Protein AF-A0A7S3AEG0-F1 (afdb_monomer)

Mean predicted aligned error: 12.27 Å

Solvent-accessible surface area (backbone atoms only — not comparable to full-atom values): 14580 Å² total; per-residue (Å²): 132,68,89,63,57,62,54,63,55,32,47,75,35,71,46,78,38,81,48,47,65,78,73,58,75,87,61,83,53,62,48,70,49,62,44,80,29,76,82,51,16,61,54,50,40,52,50,52,50,45,49,72,75,66,49,80,68,57,80,88,57,83,53,64,91,93,48,56,59,71,60,43,49,52,54,34,52,37,52,49,47,39,74,76,72,57,43,77,74,56,44,27,45,79,43,74,42,97,84,74,41,62,35,61,43,54,35,40,100,84,52,41,80,51,96,64,86,70,87,52,78,47,50,44,52,47,21,30,76,76,48,69,42,81,56,70,32,68,45,78,77,45,77,45,42,54,68,60,57,62,68,38,32,60,41,79,48,69,41,60,100,64,79,69,58,73,65,54,52,47,48,41,31,76,72,67,69,50,79,92,76,88,75,81,55,69,55,81,73,48,86,92,56,80,70,81,82,82,82,82,92,76,87,86,88,61,97,46,71,66,58,43,50,53,49,53,53,50,51,48,70,71,36,54,88,80,43,91,78,87,86,88,131

Nearest PDB structures (foldseek):
  5k9t-assembly1_A  TM=4.377E-01  e=1.965E-05  Escherichia coli 55989
  1tf2-assembly1_A  TM=4.740E-01  e=3.688E-05  Bacillus subtilis
  3jv2-assembly2_B  TM=5.240E-01  e=8.900E-05  Bacillus subtilis
  6t4h-assembly1_A  TM=4.120E-01  e=5.729E-05  Clostridioides difficile 630
  6gox-assembly1_A  TM=3.905E-01  e=5.520E-04  Escherichia coli K-12

Secondary structure (DSSP, 8-state):
--TTHHHHHHTT-EEEEESGGGGS--S--EEEEEEE-TTTHHHHHHHHHHHHTT----TTSPPPTT--HHHHHHHHHHHHHHHHH--BTTTEEEEE-TTS-EEEEE--TTSSPPSS----HHHHHHHHHHH-PPP--EEEEEEEEHHHHHTTSSEEEEE-S---SHHHHHHHHHHH------PPPHHHH-SS-PPPPPPP------SSHHHHHHHHHHHHHHHTTTS------

Structure (mmCIF, N/CA/C/O backbone):
data_AF-A0A7S3AEG0-F1
#
_entry.id   AF-A0A7S3AEG0-F1
#
loop_
_atom_site.group_PDB
_atom_site.id
_atom_site.type_symbol
_atom_site.label_atom_id
_atom_site.label_alt_id
_atom_site.label_comp_id
_atom_site.label_asym_id
_atom_site.label_entity_id
_atom_site.label_seq_id
_atom_site.pdbx_PDB_ins_code
_atom_site.Cartn_x
_atom_site.Cartn_y
_atom_site.Cartn_z
_atom_site.occupancy
_atom_site.B_iso_or_equiv
_atom_site.auth_seq_id
_atom_site.auth_comp_id
_atom_site.auth_asym_id
_atom_site.auth_atom_id
_atom_site.pdbx_PDB_model_num
ATOM 1 N N . MET A 1 1 ? -0.140 -21.889 -7.577 1.00 44.81 1 MET A N 1
ATOM 2 C CA . MET A 1 1 ? -1.327 -22.562 -7.012 1.00 44.81 1 MET A CA 1
ATOM 3 C C . MET A 1 1 ? -2.301 -22.788 -8.148 1.00 44.81 1 MET A C 1
ATOM 5 O O . MET A 1 1 ? -2.458 -21.883 -8.953 1.00 44.81 1 MET A O 1
ATOM 9 N N . VAL A 1 2 ? -2.859 -23.991 -8.270 1.00 42.09 2 VAL A N 1
ATOM 10 C CA . VAL A 1 2 ? -3.879 -24.282 -9.288 1.00 42.09 2 VAL A CA 1
ATOM 11 C C . VAL A 1 2 ? -5.185 -23.639 -8.819 1.00 42.09 2 VAL A C 1
ATOM 13 O O . VAL A 1 2 ? -5.572 -23.845 -7.668 1.00 42.09 2 VAL A O 1
ATOM 16 N N . GLU A 1 3 ? -5.807 -22.833 -9.680 1.00 45.97 3 GLU A N 1
ATOM 17 C CA . GLU A 1 3 ? -7.146 -22.261 -9.482 1.00 45.97 3 GLU A CA 1
ATOM 18 C C . GLU A 1 3 ? -8.113 -23.348 -8.970 1.00 45.97 3 GLU A C 1
ATOM 20 O O . GLU A 1 3 ? -8.147 -24.451 -9.513 1.00 45.97 3 GLU A O 1
ATOM 25 N N . GLY A 1 4 ? -8.844 -23.070 -7.885 1.00 58.72 4 GLY A N 1
ATOM 26 C CA . GLY A 1 4 ? -9.821 -23.989 -7.279 1.00 58.72 4 GLY A CA 1
ATOM 27 C C . GLY A 1 4 ? -9.378 -24.667 -5.977 1.00 58.72 4 GLY A C 1
ATOM 28 O O . GLY A 1 4 ? -10.180 -24.758 -5.055 1.00 58.72 4 GLY A O 1
ATOM 29 N N . LYS A 1 5 ? -8.100 -25.048 -5.823 1.00 68.50 5 LYS A N 1
ATOM 30 C CA . LYS A 1 5 ? -7.641 -25.708 -4.577 1.00 68.50 5 LYS A CA 1
ATOM 31 C C . LYS A 1 5 ? -7.656 -24.786 -3.360 1.00 68.50 5 LYS A C 1
ATOM 33 O O . LYS A 1 5 ? -8.011 -25.212 -2.271 1.00 68.50 5 LYS A O 1
ATOM 38 N N . LEU A 1 6 ? -7.285 -23.520 -3.556 1.00 72.19 6 LEU A N 1
ATOM 39 C CA . LEU A 1 6 ? -7.275 -22.537 -2.473 1.00 72.19 6 LEU A CA 1
ATOM 40 C C . LEU A 1 6 ? -8.697 -22.251 -1.967 1.00 72.19 6 LEU A C 1
ATOM 42 O O . LEU A 1 6 ? -8.904 -22.127 -0.768 1.00 72.19 6 LEU A O 1
ATOM 46 N N . ASP A 1 7 ? -9.675 -22.191 -2.872 1.00 76.00 7 ASP A N 1
ATOM 47 C CA . ASP A 1 7 ? -11.077 -21.970 -2.510 1.00 76.00 7 ASP A CA 1
ATOM 48 C C . ASP A 1 7 ? -11.618 -23.149 -1.682 1.00 76.00 7 ASP A C 1
ATOM 50 O O . ASP A 1 7 ? -12.237 -22.927 -0.644 1.00 76.00 7 ASP A O 1
ATOM 54 N N . GLU A 1 8 ? -11.329 -24.390 -2.090 1.00 81.88 8 GLU A N 1
ATOM 55 C CA . GLU A 1 8 ? -11.704 -25.597 -1.335 1.00 81.88 8 GLU A CA 1
ATOM 56 C C . GLU A 1 8 ? -11.040 -25.656 0.049 1.00 81.88 8 GLU A C 1
ATOM 58 O O . GLU A 1 8 ? -11.663 -26.066 1.029 1.00 81.88 8 GLU A O 1
ATOM 63 N N . GLU A 1 9 ? -9.779 -25.237 0.158 1.00 85.06 9 GLU A N 1
ATOM 64 C CA . GLU A 1 9 ? -9.058 -25.213 1.432 1.00 85.06 9 GLU A CA 1
ATOM 65 C C . GLU A 1 9 ? -9.607 -24.133 2.378 1.00 85.06 9 GLU A C 1
ATOM 67 O O . GLU A 1 9 ? -9.899 -24.425 3.539 1.00 85.06 9 GLU A O 1
ATOM 72 N N . LEU A 1 10 ? -9.809 -22.903 1.891 1.00 87.38 10 LEU A N 1
ATOM 73 C CA . LEU A 1 10 ? -10.272 -21.779 2.712 1.00 87.38 10 LEU A CA 1
ATOM 74 C C . LEU A 1 10 ? -11.717 -21.953 3.197 1.00 87.38 10 LEU A C 1
ATOM 76 O O . LEU A 1 10 ? -12.025 -21.589 4.332 1.00 87.38 10 LEU A O 1
ATOM 80 N N . GLN A 1 11 ? -12.583 -22.593 2.406 1.00 91.19 11 GLN A N 1
ATOM 81 C CA . GLN A 1 11 ? -13.963 -22.899 2.804 1.00 91.19 11 GLN A CA 1
ATOM 82 C C . GLN A 1 11 ? -14.075 -23.865 3.992 1.00 91.19 11 GLN A C 1
ATOM 84 O O . GLN A 1 11 ? -15.163 -24.034 4.539 1.00 91.19 11 GLN A O 1
ATOM 89 N N . ASN A 1 12 ? -12.967 -24.477 4.418 1.00 91.19 12 ASN A N 1
ATOM 90 C CA . ASN A 1 12 ? -12.900 -25.327 5.606 1.00 91.19 12 ASN A CA 1
ATOM 91 C C . ASN A 1 12 ? -12.217 -24.640 6.804 1.00 91.19 12 ASN A C 1
ATOM 93 O O . ASN A 1 12 ? -11.980 -25.281 7.828 1.00 91.19 12 ASN A O 1
ATOM 97 N N . ILE A 1 13 ? -11.892 -23.347 6.696 1.00 92.31 13 ILE A N 1
ATOM 98 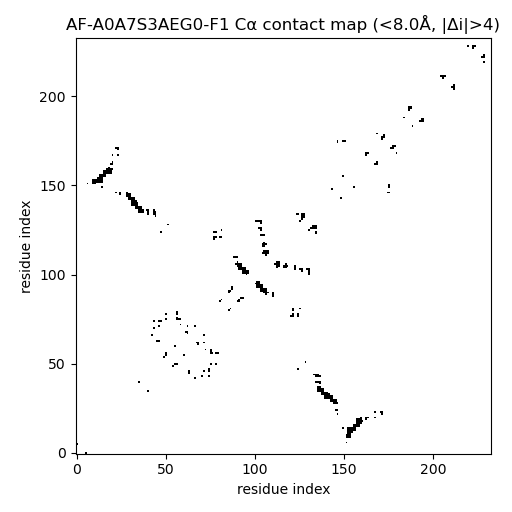C CA . ILE A 1 13 ? -11.142 -22.591 7.704 1.00 92.31 13 ILE A CA 1
ATOM 99 C C . ILE A 1 13 ? -11.986 -21.417 8.204 1.00 92.31 13 ILE A C 1
ATOM 101 O O . ILE A 1 13 ? -12.579 -20.680 7.418 1.00 92.31 13 ILE A O 1
ATOM 105 N N . VAL A 1 14 ? -12.008 -21.217 9.523 1.00 91.31 14 VAL A N 1
ATOM 106 C CA . VAL A 1 14 ? -12.577 -20.020 10.156 1.00 91.31 14 VAL A CA 1
ATOM 107 C C . VAL A 1 14 ? -11.448 -19.048 10.466 1.00 91.31 14 VAL A C 1
ATOM 109 O O . VAL A 1 14 ? -10.478 -19.412 11.131 1.00 91.31 14 VAL A O 1
ATOM 112 N N . LEU A 1 15 ? -11.588 -17.812 9.999 1.00 90.38 15 LEU A N 1
ATOM 113 C CA . LEU A 1 15 ? -10.653 -16.739 10.299 1.00 90.38 15 LEU A CA 1
ATOM 114 C C . LEU A 1 15 ? -11.039 -16.086 11.630 1.00 90.38 15 LEU A C 1
ATOM 116 O O . LEU A 1 15 ? -12.161 -15.604 11.776 1.00 90.38 15 LEU A O 1
ATOM 120 N N . ILE A 1 16 ? -10.114 -16.059 12.591 1.00 90.62 16 ILE A N 1
ATOM 121 C CA . ILE A 1 16 ? -10.273 -15.319 13.848 1.00 90.62 16 ILE A CA 1
ATOM 122 C C . ILE A 1 16 ? -9.350 -14.109 13.796 1.00 90.62 16 ILE A C 1
ATOM 124 O O . ILE A 1 16 ? -8.141 -14.275 13.648 1.00 90.62 16 ILE A O 1
ATOM 128 N N . VAL A 1 17 ? -9.924 -12.915 13.909 1.00 87.31 17 VAL A N 1
ATOM 129 C CA . VAL A 1 17 ? -9.195 -11.644 13.840 1.00 87.31 17 VAL A CA 1
ATOM 130 C C . VAL A 1 17 ? -9.258 -10.965 15.202 1.00 87.31 17 VAL A C 1
ATOM 132 O O . VAL A 1 17 ? -10.348 -10.763 15.747 1.00 87.31 17 VAL A O 1
ATOM 135 N N . ASP A 1 18 ? -8.091 -10.646 15.748 1.00 81.94 18 ASP A N 1
ATOM 136 C CA . ASP A 1 18 ? -7.951 -9.722 16.870 1.00 81.94 18 ASP A CA 1
ATOM 137 C C . ASP A 1 18 ? -7.807 -8.325 16.258 1.00 81.94 18 ASP A C 1
ATOM 139 O O . ASP A 1 18 ? -6.957 -8.150 15.396 1.00 81.94 18 ASP A O 1
ATOM 143 N N . GLU A 1 19 ? -8.680 -7.393 16.639 1.00 80.62 19 GLU A N 1
ATOM 144 C CA . GLU A 1 19 ? -8.840 -6.049 16.053 1.00 80.62 19 GLU A CA 1
ATOM 145 C C . GLU A 1 19 ? -9.559 -6.028 14.679 1.00 80.62 19 GLU A C 1
ATOM 147 O O . GLU A 1 19 ? -9.010 -6.206 13.599 1.00 80.62 19 GLU A O 1
ATOM 152 N N . VAL A 1 20 ? -10.886 -5.833 14.720 1.00 80.25 20 VAL A N 1
ATOM 153 C CA . VAL A 1 20 ? -11.789 -5.847 13.544 1.00 80.25 20 VAL A CA 1
ATOM 154 C C . VAL A 1 20 ? -11.548 -4.692 12.565 1.00 80.25 20 VAL A C 1
ATOM 156 O O . VAL A 1 20 ? -11.965 -4.767 11.410 1.00 80.25 20 VAL A O 1
ATOM 159 N N . ASP A 1 21 ? -10.903 -3.617 12.998 1.00 73.69 21 ASP A N 1
ATOM 160 C CA . ASP A 1 21 ? -10.487 -2.511 12.138 1.00 73.69 21 ASP A CA 1
ATOM 161 C C . ASP A 1 21 ? -9.519 -2.949 11.031 1.00 73.69 21 ASP A C 1
ATOM 163 O O . ASP A 1 21 ? -9.597 -2.385 9.941 1.00 73.69 21 ASP A O 1
ATOM 167 N N . ASP A 1 22 ? -8.765 -4.038 11.209 1.00 72.69 22 ASP A N 1
ATOM 168 C CA . ASP A 1 22 ? -7.956 -4.641 10.138 1.00 72.69 22 ASP A CA 1
ATOM 169 C C . ASP A 1 22 ? -8.796 -5.190 8.969 1.00 72.69 22 ASP A C 1
ATOM 171 O O . ASP A 1 22 ? -8.311 -5.339 7.844 1.00 72.69 22 ASP A O 1
ATOM 175 N N . LEU A 1 23 ? -10.085 -5.478 9.192 1.00 76.75 23 LEU A N 1
ATOM 176 C CA . LEU A 1 23 ? -11.001 -5.870 8.118 1.00 76.75 23 LEU A CA 1
ATOM 177 C C . LEU A 1 23 ? -11.494 -4.666 7.305 1.00 76.75 23 LEU A C 1
ATOM 179 O O . LEU A 1 23 ? -11.974 -4.854 6.179 1.00 76.75 23 LEU A O 1
ATOM 183 N N . VAL A 1 24 ? -11.406 -3.449 7.852 1.00 75.19 24 VAL A N 1
ATOM 184 C CA . VAL A 1 24 ? -11.826 -2.212 7.188 1.00 75.19 24 VAL A CA 1
ATOM 185 C C . VAL A 1 24 ? -10.728 -1.769 6.229 1.00 75.19 24 VAL A C 1
ATOM 187 O O . VAL A 1 24 ? -9.725 -1.169 6.606 1.00 75.19 24 VAL A O 1
ATOM 190 N N . VAL A 1 25 ? -10.928 -2.045 4.942 1.00 70.00 25 VAL A N 1
ATOM 191 C CA . VAL A 1 25 ? -9.935 -1.717 3.919 1.00 70.00 25 VAL A CA 1
ATOM 192 C C . VAL A 1 25 ? -10.115 -0.265 3.479 1.00 70.00 25 VAL A C 1
ATOM 194 O O . VAL A 1 25 ? -10.868 0.032 2.557 1.00 70.00 25 VAL A O 1
ATOM 197 N N . ASN A 1 26 ? -9.407 0.647 4.147 1.00 60.53 26 ASN A N 1
ATOM 198 C CA . ASN A 1 26 ? -9.353 2.073 3.787 1.00 60.53 26 ASN A CA 1
ATOM 199 C C . ASN A 1 26 ? -8.346 2.386 2.658 1.00 60.53 26 ASN A C 1
ATOM 201 O O . ASN A 1 26 ? -8.243 3.530 2.215 1.00 60.53 26 ASN A O 1
ATOM 205 N N . GLU A 1 27 ? -7.597 1.384 2.190 1.00 64.25 27 GLU A N 1
ATOM 206 C CA . GLU A 1 27 ? -6.509 1.526 1.214 1.00 64.25 27 GLU A CA 1
ATOM 207 C C . GLU A 1 27 ? -6.803 0.790 -0.105 1.00 64.25 27 GLU A C 1
ATOM 209 O O . GLU A 1 27 ? -7.918 0.329 -0.341 1.00 64.25 27 GLU A O 1
ATOM 214 N N . ARG A 1 28 ? -5.812 0.682 -1.006 1.00 63.94 28 ARG A N 1
ATOM 215 C CA . ARG A 1 28 ? -5.948 -0.070 -2.265 1.00 63.94 28 ARG A CA 1
ATOM 216 C C . ARG A 1 28 ? -6.156 -1.562 -1.938 1.00 63.94 28 ARG A C 1
ATOM 218 O O . ARG A 1 28 ? -5.187 -2.224 -1.580 1.00 63.94 28 ARG A O 1
ATOM 225 N N . PRO A 1 29 ? -7.365 -2.133 -2.121 1.00 68.88 29 PRO A N 1
ATOM 226 C CA . PRO A 1 29 ? -7.684 -3.488 -1.656 1.00 68.88 29 PRO A CA 1
ATOM 227 C C . PRO A 1 29 ? -7.025 -4.585 -2.496 1.00 68.88 29 PRO A C 1
ATOM 229 O O . PRO A 1 29 ? -7.118 -5.761 -2.157 1.00 68.88 29 PRO A O 1
ATOM 232 N N . ASN A 1 30 ? -6.411 -4.206 -3.618 1.00 74.06 30 ASN A N 1
ATOM 233 C CA . ASN A 1 30 ? -5.817 -5.113 -4.581 1.00 74.06 30 ASN A CA 1
ATOM 234 C C . ASN A 1 30 ? -4.297 -5.102 -4.429 1.00 74.06 30 ASN A C 1
ATOM 236 O O . ASN A 1 30 ? -3.651 -4.083 -4.676 1.00 74.06 30 ASN A O 1
ATOM 240 N N . ALA A 1 31 ? -3.735 -6.259 -4.102 1.00 67.06 31 ALA A N 1
ATOM 241 C CA . ALA A 1 31 ? -2.307 -6.510 -4.128 1.00 67.06 31 ALA A CA 1
ATOM 242 C C . ALA A 1 31 ? -1.961 -7.373 -5.346 1.00 67.06 31 ALA A C 1
ATOM 244 O O . ALA A 1 31 ? -2.573 -8.413 -5.595 1.00 67.06 31 ALA A O 1
ATOM 245 N N . HIS A 1 32 ? -0.951 -6.966 -6.111 1.00 71.06 32 HIS A N 1
ATOM 246 C CA . HIS A 1 32 ? -0.385 -7.823 -7.145 1.00 71.06 32 HIS A CA 1
ATOM 247 C C . HIS A 1 32 ? 0.740 -8.655 -6.541 1.00 71.06 32 HIS A C 1
ATOM 249 O O . HIS A 1 32 ? 1.751 -8.106 -6.106 1.00 71.06 32 HIS A O 1
ATOM 255 N N . TYR A 1 33 ? 0.594 -9.979 -6.557 1.00 68.25 33 TYR A N 1
ATOM 256 C CA . TYR A 1 33 ? 1.720 -10.861 -6.295 1.00 68.25 33 TYR A CA 1
ATOM 257 C C . TYR A 1 33 ? 2.622 -10.860 -7.530 1.00 68.25 33 TYR A C 1
ATOM 259 O O . TYR A 1 33 ? 2.310 -11.459 -8.569 1.00 68.25 33 TYR A O 1
ATOM 267 N N . VAL A 1 34 ? 3.716 -10.114 -7.414 1.00 73.44 34 VAL A N 1
ATOM 268 C CA . VAL A 1 34 ? 4.762 -9.990 -8.425 1.00 73.44 34 VAL A CA 1
ATOM 269 C C . VAL A 1 34 ? 6.000 -10.744 -7.971 1.00 73.44 34 VAL A C 1
ATOM 271 O O . VAL A 1 34 ? 6.361 -10.717 -6.796 1.00 73.44 34 VAL A O 1
ATOM 274 N N . LYS A 1 35 ? 6.670 -11.407 -8.908 1.00 79.25 35 LYS A N 1
ATOM 275 C CA . LYS A 1 35 ? 7.996 -11.981 -8.679 1.00 79.25 35 LYS A CA 1
ATOM 276 C C . LYS A 1 35 ? 8.950 -11.409 -9.711 1.00 79.25 35 LYS A C 1
ATOM 278 O O . LYS A 1 35 ? 8.561 -11.204 -10.864 1.00 79.25 35 LYS A O 1
ATOM 283 N N . THR A 1 36 ? 10.187 -11.176 -9.287 1.00 85.06 36 THR A N 1
ATOM 284 C CA . THR A 1 36 ? 11.272 -10.822 -10.197 1.00 85.06 36 THR A CA 1
ATOM 285 C C . THR A 1 36 ? 11.392 -11.883 -11.281 1.00 85.06 36 THR A C 1
ATOM 287 O O . THR A 1 36 ? 11.529 -13.076 -10.996 1.00 85.06 36 THR A O 1
ATOM 290 N N . ASP A 1 37 ? 11.312 -11.424 -12.519 1.00 87.12 37 ASP A N 1
ATOM 291 C CA . ASP A 1 37 ? 11.478 -12.226 -13.711 1.00 87.12 37 ASP A CA 1
ATOM 292 C C . ASP A 1 37 ? 12.949 -12.184 -14.117 1.00 87.12 37 ASP A C 1
ATOM 294 O O . ASP A 1 37 ? 13.421 -11.237 -14.747 1.00 87.12 37 ASP A O 1
ATOM 298 N N . VAL A 1 38 ? 13.702 -13.186 -13.668 1.00 88.50 38 VAL A N 1
ATOM 299 C CA . VAL A 1 38 ? 15.149 -13.264 -13.906 1.00 88.50 38 VAL A CA 1
ATOM 300 C C . VAL A 1 38 ? 15.454 -13.452 -15.394 1.00 88.50 38 VAL A C 1
ATOM 302 O O . VAL A 1 38 ? 16.495 -12.993 -15.849 1.00 88.50 38 VAL A O 1
ATOM 305 N N . GLU A 1 39 ? 14.548 -14.074 -16.150 1.00 87.81 39 GLU A N 1
ATOM 306 C CA . GLU A 1 39 ? 14.733 -14.340 -17.578 1.00 87.81 39 GLU A CA 1
ATOM 307 C C . GLU A 1 39 ? 14.546 -13.068 -18.411 1.00 87.81 39 GLU A C 1
ATOM 309 O O . GLU A 1 39 ? 15.356 -12.800 -19.289 1.00 87.81 39 GLU A O 1
ATOM 314 N N . GLN A 1 40 ? 13.539 -12.246 -18.095 1.00 88.25 40 GLN A N 1
ATOM 315 C CA . GLN A 1 40 ? 13.261 -11.000 -18.829 1.00 88.25 40 GLN A CA 1
ATOM 316 C C . GLN A 1 40 ? 14.040 -9.782 -18.314 1.00 88.25 40 GLN A C 1
ATOM 318 O O . GLN A 1 40 ? 14.048 -8.725 -18.948 1.00 88.25 40 GLN A O 1
ATOM 323 N N . THR A 1 41 ? 14.683 -9.882 -17.148 1.00 91.06 41 THR A N 1
ATOM 324 C CA . THR A 1 41 ? 15.448 -8.764 -16.570 1.00 91.06 41 THR A CA 1
ATOM 325 C C . THR A 1 41 ? 16.611 -8.301 -17.463 1.00 91.06 41 THR A C 1
ATOM 327 O O . THR A 1 41 ? 16.721 -7.089 -17.660 1.00 91.06 41 THR A O 1
ATOM 330 N N . PRO A 1 42 ? 17.449 -9.188 -18.039 1.00 91.69 42 PRO A N 1
ATOM 331 C CA . PRO A 1 42 ? 18.515 -8.785 -18.958 1.00 91.69 42 PRO A CA 1
ATOM 332 C C . PRO A 1 42 ? 17.999 -7.996 -20.166 1.00 91.69 42 PRO A C 1
ATOM 334 O O . PRO A 1 42 ? 18.558 -6.951 -20.500 1.00 91.69 42 PRO A O 1
ATOM 337 N N . ASP A 1 43 ? 16.891 -8.437 -20.764 1.00 91.44 43 ASP A N 1
ATOM 338 C CA . ASP A 1 43 ? 16.282 -7.766 -21.916 1.00 91.44 43 ASP A CA 1
ATOM 339 C C . ASP A 1 43 ? 15.759 -6.377 -21.535 1.00 91.44 43 ASP A C 1
ATOM 341 O O . ASP A 1 43 ? 15.959 -5.407 -22.269 1.00 91.44 43 ASP A O 1
ATOM 345 N N . LEU A 1 44 ? 15.150 -6.238 -20.350 1.00 91.50 44 LEU A N 1
ATOM 346 C CA . LEU A 1 44 ? 14.704 -4.943 -19.823 1.00 91.50 44 LEU A CA 1
ATOM 347 C C . LEU A 1 44 ? 15.866 -3.980 -19.612 1.00 91.50 44 LEU A C 1
ATOM 349 O O . LEU A 1 44 ? 15.792 -2.817 -20.014 1.00 91.50 44 LEU A O 1
ATOM 353 N N . GLN A 1 45 ? 16.94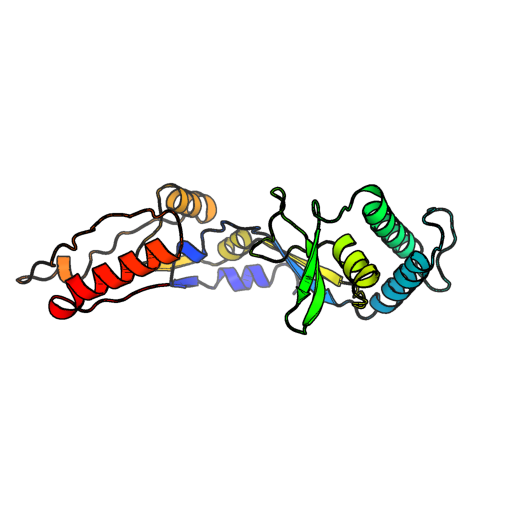1 -4.466 -18.996 1.00 93.19 45 GLN A N 1
ATOM 354 C CA . GLN A 1 45 ? 18.148 -3.685 -18.765 1.00 93.19 45 GLN A CA 1
ATOM 355 C C . GLN A 1 45 ? 18.776 -3.247 -20.086 1.00 93.19 45 GLN A C 1
ATOM 357 O O . GLN A 1 45 ? 19.124 -2.074 -20.231 1.00 93.19 45 GLN A O 1
ATOM 362 N N . ALA A 1 46 ? 18.859 -4.143 -21.071 1.00 91.38 46 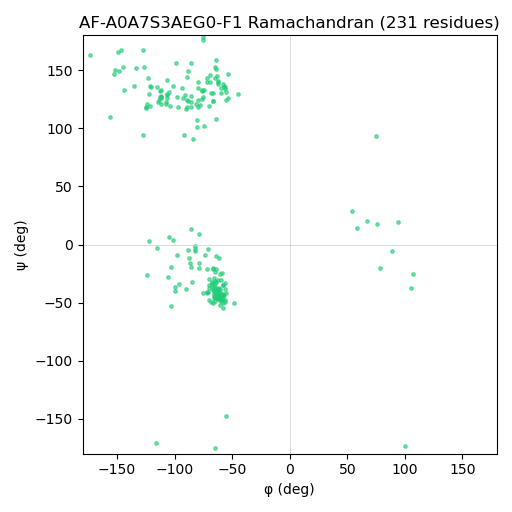ALA A N 1
ATOM 363 C CA . ALA A 1 46 ? 19.362 -3.827 -22.401 1.00 91.38 46 ALA A CA 1
ATOM 364 C C . ALA A 1 46 ? 18.497 -2.757 -23.091 1.00 91.38 46 ALA A C 1
ATOM 366 O O . ALA A 1 46 ? 19.041 -1.764 -23.581 1.00 91.38 46 ALA A O 1
ATOM 367 N N . CYS A 1 47 ? 17.165 -2.892 -23.051 1.00 91.81 47 CYS A N 1
ATOM 368 C CA . CYS A 1 47 ? 16.240 -1.899 -23.603 1.00 91.81 47 CYS A CA 1
ATOM 369 C C . CYS A 1 47 ? 16.438 -0.519 -22.964 1.00 91.81 47 CYS A C 1
ATOM 371 O O . CYS A 1 47 ? 16.668 0.469 -23.660 1.00 91.81 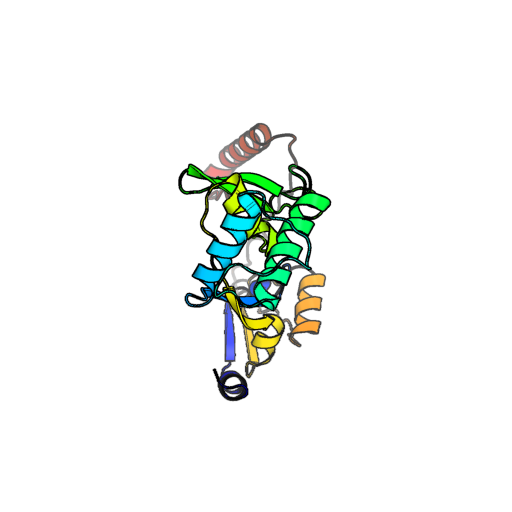47 CYS A O 1
ATOM 373 N N . TYR A 1 48 ? 16.376 -0.437 -21.632 1.00 93.62 48 TYR A N 1
ATOM 374 C CA . TYR A 1 48 ? 16.481 0.837 -20.921 1.00 93.62 48 TYR A CA 1
ATOM 375 C C . TYR A 1 48 ? 17.870 1.463 -21.025 1.00 93.62 48 TYR A C 1
ATOM 377 O O . TYR A 1 48 ? 17.954 2.687 -21.095 1.00 93.62 48 TYR A O 1
ATOM 385 N N . THR A 1 49 ? 18.937 0.662 -21.099 1.00 92.44 49 THR A N 1
ATOM 386 C CA . THR A 1 49 ? 20.295 1.163 -21.367 1.00 92.44 49 THR A CA 1
ATOM 387 C C . THR A 1 49 ? 20.332 1.865 -22.722 1.00 92.44 49 THR A C 1
ATOM 389 O O . THR A 1 49 ? 20.708 3.030 -22.795 1.00 92.44 49 THR A O 1
ATOM 392 N N . LYS A 1 50 ? 19.860 1.207 -23.791 1.00 90.31 50 LYS A N 1
ATOM 393 C CA . LYS A 1 50 ? 19.847 1.786 -25.145 1.00 90.31 50 LYS A CA 1
ATOM 394 C C . LYS A 1 50 ? 19.004 3.056 -25.229 1.00 90.31 50 LYS A C 1
ATOM 396 O O . LYS A 1 50 ? 19.460 4.055 -25.780 1.00 90.31 50 LYS A O 1
ATOM 401 N N . LEU A 1 51 ? 17.807 3.031 -24.644 1.00 90.19 51 LEU A N 1
ATOM 402 C CA . LEU A 1 51 ? 16.901 4.181 -24.624 1.00 90.19 51 LEU A CA 1
ATOM 403 C C . LEU A 1 51 ? 17.473 5.350 -23.812 1.00 90.19 51 LEU A C 1
ATOM 405 O O . LEU A 1 51 ? 17.378 6.496 -24.236 1.00 90.19 51 LEU A O 1
ATOM 409 N N . ARG A 1 52 ? 18.124 5.083 -22.673 1.00 88.19 52 ARG A N 1
ATOM 410 C CA . ARG A 1 52 ? 18.833 6.110 -21.893 1.00 88.19 52 ARG A CA 1
ATOM 411 C C . ARG A 1 52 ? 20.003 6.711 -22.677 1.00 88.19 52 ARG A C 1
ATOM 413 O O . ARG A 1 52 ? 20.234 7.912 -22.584 1.00 88.19 52 ARG A O 1
ATOM 420 N N . ASP A 1 53 ? 20.709 5.895 -23.452 1.00 87.81 53 ASP A N 1
ATOM 421 C CA . ASP A 1 53 ? 21.863 6.312 -24.252 1.00 87.81 53 ASP A CA 1
ATOM 422 C C . ASP A 1 53 ? 21.459 7.031 -25.566 1.00 87.81 53 ASP A C 1
ATOM 424 O O . ASP A 1 53 ? 22.313 7.318 -26.406 1.00 87.81 53 ASP A O 1
ATOM 428 N N . GLY A 1 54 ? 20.170 7.358 -25.746 1.00 82.50 54 GLY A N 1
ATOM 429 C CA . GLY A 1 54 ? 19.672 8.227 -26.818 1.00 82.50 54 GLY A CA 1
ATOM 430 C C . GLY A 1 54 ? 19.200 7.509 -28.084 1.00 82.50 54 GLY A C 1
ATOM 431 O O . GLY A 1 54 ? 19.126 8.135 -29.141 1.00 82.50 54 GLY A O 1
ATOM 432 N N . TRP A 1 55 ? 18.900 6.207 -28.011 1.00 84.25 55 TRP A N 1
ATOM 433 C CA . TRP A 1 55 ? 18.241 5.502 -29.118 1.00 84.25 55 TRP A CA 1
ATOM 434 C C . TRP A 1 55 ? 16.837 6.054 -29.383 1.00 84.25 55 TRP A C 1
ATOM 436 O O . TRP A 1 55 ? 16.183 6.561 -28.470 1.00 84.25 55 TRP A O 1
ATOM 446 N N . SER A 1 56 ? 16.377 5.958 -30.637 1.00 75.38 56 SER A N 1
ATOM 447 C CA . SER A 1 56 ? 15.082 6.521 -31.025 1.00 75.38 56 SER A CA 1
ATOM 448 C C . SER A 1 56 ? 13.952 5.844 -30.259 1.00 75.38 56 SER A C 1
ATOM 450 O O . SER A 1 56 ? 13.934 4.628 -30.073 1.00 75.38 56 SER A O 1
ATOM 452 N N . LEU A 1 57 ? 12.972 6.648 -29.856 1.00 77.44 57 LEU A N 1
ATOM 453 C CA . LEU A 1 57 ? 11.723 6.163 -29.279 1.00 77.44 57 LEU A CA 1
ATOM 454 C C . LEU A 1 57 ? 10.710 5.743 -30.345 1.00 77.44 57 LEU A C 1
ATOM 456 O O . LEU A 1 57 ? 9.603 5.335 -29.989 1.00 77.44 57 LEU A O 1
ATOM 460 N N . GLU A 1 58 ? 11.035 5.878 -31.632 1.00 74.62 58 GLU A N 1
ATOM 461 C CA . GLU A 1 58 ? 10.151 5.504 -32.732 1.00 74.62 58 GLU A CA 1
ATOM 462 C C . GLU A 1 58 ? 9.923 3.988 -32.778 1.00 74.62 58 GLU A C 1
ATOM 464 O O . GLU A 1 58 ? 10.851 3.186 -32.742 1.00 74.62 58 GLU A O 1
ATOM 469 N N . VAL A 1 59 ?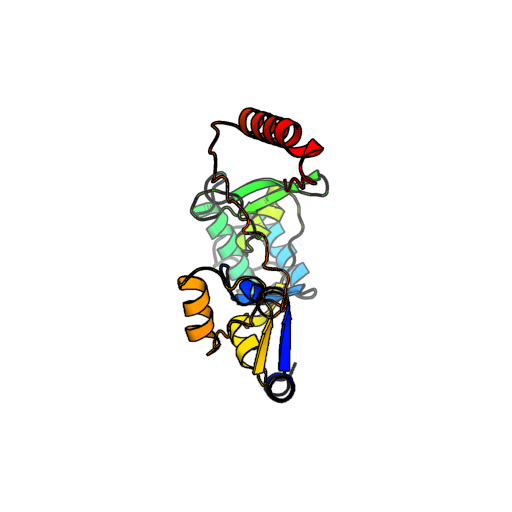 8.648 3.599 -32.869 1.00 61.31 59 VAL A N 1
ATOM 470 C CA . VAL A 1 59 ? 8.184 2.197 -32.801 1.00 61.31 59 VAL A CA 1
ATOM 471 C C . VAL A 1 59 ? 8.668 1.375 -34.005 1.00 61.31 59 VAL A C 1
ATOM 473 O O . VAL A 1 59 ? 8.722 0.154 -33.938 1.00 61.31 59 VAL A O 1
ATOM 476 N N . GLU A 1 60 ? 9.029 2.047 -35.098 1.00 61.06 60 GLU A N 1
ATOM 477 C CA . GLU A 1 60 ? 9.469 1.432 -36.354 1.00 61.06 60 GLU A CA 1
ATOM 478 C C . GLU A 1 60 ? 10.952 1.027 -36.352 1.00 61.06 60 GLU A C 1
ATOM 480 O O . GLU A 1 60 ? 11.411 0.404 -37.306 1.00 61.06 60 GLU A O 1
ATOM 485 N N . GLN A 1 61 ? 11.713 1.361 -35.302 1.00 68.69 61 GLN A N 1
ATOM 486 C CA . GLN A 1 61 ? 13.120 0.980 -35.207 1.00 68.69 61 GLN A CA 1
ATOM 487 C C . GLN A 1 61 ? 13.267 -0.475 -34.743 1.00 68.69 61 GLN A C 1
ATOM 489 O O . GLN A 1 61 ? 12.608 -0.901 -33.789 1.00 68.69 61 GLN A O 1
ATOM 494 N N . ASP A 1 62 ? 14.150 -1.225 -35.407 1.00 76.50 62 ASP A N 1
ATOM 495 C CA . ASP A 1 62 ? 14.427 -2.615 -35.047 1.00 76.50 62 ASP A CA 1
ATOM 496 C C . ASP A 1 62 ? 14.893 -2.719 -33.581 1.00 76.50 62 ASP A C 1
ATOM 498 O O . ASP A 1 62 ? 15.706 -1.901 -33.128 1.00 76.50 62 ASP A O 1
ATOM 502 N N . PRO A 1 63 ? 14.388 -3.711 -32.821 1.00 82.25 63 PRO A N 1
ATOM 503 C CA . PRO A 1 63 ? 14.794 -3.911 -31.440 1.00 82.25 63 PRO A CA 1
ATOM 504 C C . PRO A 1 63 ? 16.287 -4.275 -31.373 1.00 82.25 63 PRO A C 1
ATOM 506 O O . PRO A 1 63 ? 16.855 -4.768 -32.355 1.00 82.25 63 PRO A O 1
ATOM 509 N N . PRO A 1 64 ? 16.946 -4.087 -30.216 1.00 79.31 64 PRO A N 1
ATOM 510 C CA . PRO A 1 64 ? 18.296 -4.600 -30.022 1.00 79.31 64 PRO A CA 1
ATOM 511 C C . PRO A 1 64 ? 18.368 -6.105 -30.321 1.00 79.31 64 PRO A C 1
ATOM 513 O O . PRO A 1 64 ? 17.409 -6.843 -30.086 1.00 79.31 64 PRO A O 1
ATOM 516 N N . GLU A 1 65 ? 19.511 -6.560 -30.841 1.00 81.69 65 GLU A N 1
ATOM 517 C CA . GLU A 1 65 ? 19.699 -7.957 -31.243 1.00 81.69 65 GLU A CA 1
ATOM 518 C C . GLU A 1 65 ? 19.357 -8.917 -30.092 1.00 81.69 65 GLU A C 1
ATOM 520 O O . GLU A 1 65 ? 19.874 -8.785 -28.983 1.00 81.69 65 GLU A O 1
ATOM 525 N N . GLY A 1 66 ? 18.467 -9.875 -30.363 1.00 82.31 66 GLY A N 1
ATOM 526 C CA . GLY A 1 66 ? 18.016 -10.872 -29.389 1.00 82.31 66 GLY A CA 1
ATOM 527 C C . GLY A 1 66 ? 16.807 -10.470 -28.536 1.00 82.31 66 GLY A C 1
ATOM 528 O O . GLY A 1 66 ? 16.295 -11.329 -27.825 1.00 82.31 66 GLY A O 1
ATOM 529 N N . ILE A 1 67 ? 16.312 -9.231 -28.630 1.00 85.50 67 ILE A N 1
ATOM 530 C CA . ILE A 1 67 ? 15.158 -8.758 -27.849 1.00 85.50 67 ILE A CA 1
ATOM 531 C C . ILE A 1 67 ? 13.853 -8.923 -28.637 1.00 85.50 67 ILE A C 1
ATOM 533 O O . ILE A 1 67 ? 13.758 -8.543 -29.805 1.00 85.50 67 ILE A O 1
ATOM 537 N N . ASP A 1 68 ? 12.815 -9.445 -27.975 1.00 87.25 68 ASP A N 1
ATOM 538 C CA . ASP A 1 68 ? 11.465 -9.523 -28.541 1.00 87.25 68 ASP A CA 1
ATOM 539 C C . ASP A 1 68 ? 10.906 -8.133 -28.892 1.00 87.25 68 ASP A C 1
ATOM 541 O O . ASP A 1 68 ? 10.951 -7.182 -28.106 1.00 87.25 68 ASP A O 1
ATOM 545 N N . HIS A 1 69 ? 10.305 -8.024 -30.076 1.00 85.94 69 HIS A N 1
ATOM 546 C CA . HIS A 1 69 ? 9.803 -6.754 -30.590 1.00 85.94 69 HIS A CA 1
ATOM 547 C C . HIS A 1 69 ? 8.679 -6.164 -29.723 1.00 85.94 69 HIS A C 1
ATOM 549 O O . HIS A 1 69 ? 8.663 -4.960 -29.474 1.00 85.94 69 HIS A O 1
ATOM 555 N N . ASN A 1 70 ? 7.763 -6.983 -29.188 1.00 86.19 70 ASN A N 1
ATOM 556 C CA . ASN A 1 70 ? 6.697 -6.464 -28.321 1.00 86.19 70 ASN A CA 1
ATOM 557 C C . ASN A 1 70 ? 7.262 -5.931 -27.005 1.00 86.19 70 ASN A C 1
ATOM 559 O O . ASN A 1 70 ? 6.741 -4.962 -26.445 1.00 86.19 70 ASN A O 1
ATOM 563 N N . PHE A 1 71 ? 8.314 -6.571 -26.502 1.00 86.88 71 PHE A N 1
ATOM 564 C CA . PHE A 1 71 ? 9.008 -6.132 -25.305 1.00 86.88 71 PHE A CA 1
ATOM 565 C C . PHE A 1 71 ? 9.684 -4.768 -25.511 1.00 86.88 71 PHE A C 1
ATOM 567 O O . PHE A 1 71 ? 9.486 -3.857 -24.703 1.00 86.88 71 PHE A O 1
ATOM 574 N N . TRP A 1 72 ? 10.368 -4.583 -26.644 1.00 89.88 72 TRP A N 1
ATOM 575 C CA . TRP A 1 72 ? 10.938 -3.295 -27.052 1.00 89.88 72 TRP A CA 1
ATOM 576 C C . TRP A 1 72 ? 9.878 -2.190 -27.166 1.00 89.88 72 TRP A C 1
ATOM 578 O O . TRP A 1 72 ? 10.009 -1.146 -26.527 1.00 89.88 72 TRP A O 1
ATOM 588 N N . ILE A 1 73 ? 8.769 -2.442 -27.874 1.00 89.75 73 ILE A N 1
ATOM 589 C CA . ILE A 1 73 ? 7.663 -1.475 -28.019 1.00 89.75 73 ILE A CA 1
ATOM 590 C C . ILE A 1 73 ? 7.139 -1.013 -26.651 1.00 89.75 73 ILE A C 1
ATOM 592 O O . ILE A 1 73 ? 6.855 0.175 -26.447 1.00 89.75 73 ILE A O 1
ATOM 596 N N . ARG A 1 74 ? 7.003 -1.941 -25.694 1.00 89.56 74 ARG A N 1
ATOM 597 C CA . ARG A 1 74 ? 6.566 -1.620 -24.328 1.00 89.56 74 ARG A CA 1
ATOM 598 C C . ARG A 1 74 ? 7.574 -0.723 -23.618 1.00 89.56 74 ARG A C 1
ATOM 600 O O . ARG A 1 74 ? 7.157 0.268 -23.023 1.00 89.56 74 ARG A O 1
ATOM 607 N N . ALA A 1 75 ? 8.868 -1.028 -23.706 1.00 91.69 75 ALA A N 1
ATOM 608 C CA . ALA A 1 75 ? 9.920 -0.199 -23.125 1.00 91.69 75 ALA A CA 1
ATOM 609 C C . ALA A 1 75 ? 9.918 1.221 -23.721 1.00 91.69 75 ALA A C 1
ATOM 611 O O . ALA A 1 75 ? 9.882 2.192 -22.965 1.00 91.69 75 ALA A O 1
ATOM 612 N N . CYS A 1 76 ? 9.840 1.357 -25.051 1.00 92.00 76 CYS A N 1
ATOM 613 C CA . CYS A 1 76 ? 9.726 2.656 -25.725 1.00 92.00 76 CYS A CA 1
ATOM 614 C C . CYS A 1 76 ? 8.497 3.441 -25.253 1.00 92.00 76 CYS A C 1
ATOM 616 O O . CYS A 1 76 ? 8.585 4.640 -25.003 1.00 92.00 76 CYS A O 1
ATOM 618 N N . SER A 1 77 ? 7.354 2.766 -25.097 1.00 92.06 77 SER A N 1
ATOM 619 C CA . SER A 1 77 ? 6.114 3.394 -24.624 1.00 92.06 77 SER A CA 1
ATOM 620 C C . SER A 1 77 ? 6.248 3.932 -23.199 1.00 92.06 77 SER A C 1
ATOM 622 O O . SER A 1 77 ? 5.760 5.022 -22.909 1.00 92.06 77 SER A O 1
ATOM 624 N N . VAL A 1 78 ? 6.934 3.199 -22.314 1.00 93.44 78 VAL A N 1
ATOM 625 C CA . VAL A 1 78 ? 7.206 3.644 -20.938 1.00 93.44 78 VAL A CA 1
ATOM 626 C C . VAL A 1 78 ? 8.117 4.868 -20.928 1.00 93.44 78 VAL A C 1
ATOM 628 O O . VAL A 1 78 ? 7.792 5.848 -20.263 1.00 93.44 78 VAL A O 1
ATOM 631 N N . VAL A 1 79 ? 9.225 4.838 -21.674 1.00 93.44 79 VAL A N 1
ATOM 632 C CA . VAL A 1 79 ? 10.166 5.968 -21.727 1.00 93.44 79 VAL A CA 1
ATOM 633 C C . VAL A 1 79 ? 9.505 7.206 -22.326 1.00 93.44 79 VAL A C 1
ATOM 635 O O . VAL A 1 79 ? 9.599 8.280 -21.741 1.00 93.44 79 VAL A O 1
ATOM 638 N N . ARG A 1 80 ? 8.750 7.052 -23.418 1.00 92.50 80 ARG A N 1
ATOM 639 C CA . ARG A 1 80 ? 7.988 8.151 -24.020 1.00 92.50 80 ARG A CA 1
ATOM 640 C C . ARG A 1 80 ? 6.987 8.750 -23.037 1.00 92.50 80 ARG A C 1
ATOM 642 O O . ARG A 1 80 ? 6.904 9.962 -22.896 1.00 92.50 80 ARG A O 1
ATOM 649 N N . TYR A 1 81 ? 6.269 7.905 -22.297 1.00 94.25 81 TYR A N 1
ATOM 650 C CA . TYR A 1 81 ? 5.362 8.380 -21.257 1.00 94.25 81 TYR A CA 1
ATOM 651 C C . TYR A 1 81 ? 6.097 9.179 -20.170 1.00 94.25 81 TYR A C 1
ATOM 653 O O . TYR A 1 81 ? 5.595 10.221 -19.750 1.00 94.25 81 TYR A O 1
ATOM 661 N N . CYS A 1 82 ? 7.290 8.737 -19.750 1.00 94.06 82 CYS A N 1
ATOM 662 C CA . CYS A 1 82 ? 8.124 9.506 -18.827 1.00 94.06 82 CYS A CA 1
ATOM 663 C C . CYS A 1 82 ? 8.475 10.888 -19.384 1.00 94.06 82 CYS A C 1
ATOM 665 O O . CYS A 1 82 ? 8.345 11.873 -18.669 1.00 94.06 82 CYS A O 1
ATOM 667 N N . GLU A 1 83 ? 8.925 10.957 -20.635 1.00 91.31 83 GLU A N 1
ATOM 668 C CA . GLU A 1 83 ? 9.398 12.204 -21.247 1.00 91.31 83 GLU A CA 1
ATOM 669 C C . GLU A 1 83 ? 8.267 13.199 -21.519 1.00 91.31 83 GLU A C 1
ATOM 671 O O . GLU A 1 83 ? 8.442 14.397 -21.301 1.00 91.31 83 GLU A O 1
ATOM 676 N N . ASP A 1 84 ? 7.098 12.703 -21.918 1.00 93.75 84 ASP A N 1
ATOM 677 C CA . ASP A 1 84 ? 5.967 13.546 -22.300 1.00 93.75 84 ASP A CA 1
ATOM 678 C C . ASP A 1 84 ? 5.115 13.995 -21.097 1.00 93.75 84 ASP A C 1
ATOM 680 O O . ASP A 1 84 ? 4.536 15.082 -21.120 1.00 93.75 84 ASP A O 1
ATOM 684 N N . HIS A 1 85 ? 4.999 13.164 -20.050 1.00 94.06 85 HIS A N 1
ATOM 685 C CA . HIS A 1 85 ? 3.987 13.356 -18.998 1.00 94.06 85 HIS A CA 1
ATOM 686 C C . HIS A 1 85 ? 4.555 13.450 -17.581 1.00 94.06 85 HIS A C 1
ATOM 688 O O . HIS A 1 85 ? 3.914 14.042 -16.714 1.00 94.06 85 HIS A O 1
ATOM 694 N N . ILE A 1 86 ? 5.723 12.867 -17.303 1.00 95.38 86 ILE A N 1
ATOM 695 C CA . ILE A 1 86 ? 6.231 12.759 -15.933 1.00 95.38 86 ILE A CA 1
ATOM 696 C C . ILE A 1 86 ? 7.140 13.945 -15.606 1.00 95.38 86 ILE A C 1
ATOM 698 O O . ILE A 1 86 ? 8.108 14.234 -16.299 1.00 95.38 86 ILE A O 1
ATOM 702 N N . GLN A 1 87 ? 6.829 14.632 -14.506 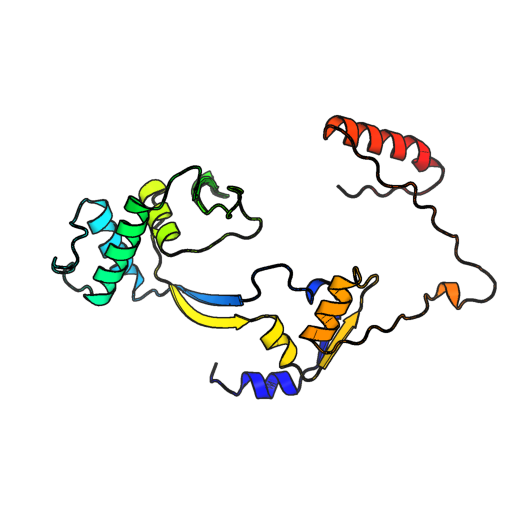1.00 94.38 87 GLN A N 1
ATOM 703 C CA . GLN A 1 87 ? 7.500 15.867 -14.085 1.00 94.38 87 GLN A CA 1
ATOM 704 C C . GLN A 1 87 ? 7.803 15.843 -12.587 1.00 94.38 87 GLN A C 1
ATOM 706 O O . GLN A 1 87 ? 6.940 15.472 -11.781 1.00 94.38 87 GLN A O 1
ATOM 711 N N . GLU A 1 88 ? 9.012 16.267 -12.218 1.00 94.75 88 GLU A N 1
ATOM 712 C CA . GLU A 1 88 ? 9.430 16.390 -10.821 1.00 94.75 88 GLU A CA 1
ATOM 713 C C . GLU A 1 88 ? 8.585 17.434 -10.077 1.00 94.75 88 GLU A C 1
ATOM 715 O O . GLU A 1 88 ? 8.134 18.426 -10.648 1.00 94.75 88 GLU A O 1
ATOM 720 N N . GLY A 1 89 ? 8.315 17.191 -8.796 1.00 91.50 89 GLY A N 1
ATOM 721 C CA . GLY A 1 89 ? 7.491 18.048 -7.945 1.00 91.50 89 GLY A CA 1
ATOM 722 C C . GLY A 1 89 ? 5.983 17.888 -8.159 1.00 91.50 89 GLY A C 1
ATOM 723 O O . GLY A 1 89 ? 5.226 18.196 -7.242 1.00 91.50 89 GLY A O 1
ATOM 724 N N . THR A 1 90 ? 5.561 17.356 -9.311 1.00 92.56 90 THR A N 1
ATOM 725 C CA . THR A 1 90 ? 4.152 17.054 -9.620 1.00 92.56 90 THR A CA 1
ATOM 726 C C . THR A 1 90 ? 3.861 15.561 -9.502 1.00 92.56 90 THR A C 1
ATOM 728 O O . THR A 1 90 ? 2.957 15.162 -8.779 1.00 92.56 90 THR A O 1
ATOM 731 N N . HIS A 1 91 ? 4.653 14.728 -10.178 1.00 93.75 91 HIS A N 1
ATOM 732 C CA . HIS A 1 91 ? 4.422 13.283 -10.266 1.00 93.75 91 HIS A CA 1
ATOM 733 C C . HIS A 1 91 ? 5.390 12.475 -9.402 1.00 93.75 91 HIS A C 1
ATOM 735 O O . HIS A 1 91 ? 5.067 11.370 -8.966 1.00 93.75 91 HIS A O 1
ATOM 741 N N . TYR A 1 92 ? 6.590 13.005 -9.167 1.00 96.00 92 TYR A N 1
ATOM 742 C CA . TYR A 1 92 ? 7.613 12.343 -8.367 1.00 96.00 92 TYR A CA 1
ATOM 743 C C . TYR A 1 92 ? 8.505 13.345 -7.629 1.00 96.00 92 TYR A C 1
ATOM 745 O O . TYR A 1 92 ? 8.533 14.530 -7.964 1.00 96.00 92 TYR A O 1
ATOM 753 N N . ARG A 1 93 ? 9.271 12.856 -6.652 1.00 94.94 93 ARG A N 1
ATOM 754 C CA . ARG A 1 93 ? 10.435 13.546 -6.068 1.00 94.94 93 ARG A CA 1
ATOM 755 C C . ARG A 1 93 ? 11.610 12.587 -5.961 1.00 94.94 93 ARG A C 1
ATOM 757 O O . ARG A 1 93 ? 11.400 11.386 -5.804 1.00 94.94 93 ARG A O 1
ATOM 764 N N . VAL A 1 94 ? 12.824 13.124 -6.021 1.00 94.81 94 VAL A N 1
ATOM 765 C CA . VAL A 1 94 ? 14.032 12.384 -5.650 1.00 94.81 94 VAL A CA 1
ATOM 766 C C . VAL A 1 94 ? 14.288 12.595 -4.160 1.00 94.81 94 VAL A C 1
ATOM 768 O O . VAL A 1 94 ? 14.357 13.734 -3.698 1.00 94.81 94 VAL A O 1
ATOM 771 N N . ILE A 1 95 ? 14.395 11.510 -3.399 1.00 92.31 95 ILE A N 1
ATOM 772 C CA . ILE A 1 95 ? 14.707 11.545 -1.967 1.00 92.31 95 ILE A CA 1
ATOM 773 C C . ILE A 1 95 ? 15.887 10.628 -1.641 1.00 92.31 95 ILE A C 1
ATOM 775 O O . ILE A 1 95 ? 16.276 9.795 -2.454 1.00 92.31 95 ILE A O 1
ATOM 779 N N . LYS A 1 96 ? 16.435 10.754 -0.431 1.00 91.44 96 LYS A N 1
ATOM 780 C CA . LYS A 1 96 ? 17.381 9.781 0.124 1.00 91.44 96 LYS A CA 1
ATOM 781 C C . LYS A 1 96 ? 16.622 8.570 0.665 1.00 91.44 96 LYS A C 1
ATOM 783 O O . LYS A 1 96 ? 15.795 8.726 1.560 1.00 91.44 96 LYS A O 1
ATOM 788 N N . GLY A 1 97 ? 16.889 7.393 0.105 1.00 83.38 97 GLY A N 1
ATOM 789 C CA . GLY A 1 97 ? 16.404 6.116 0.625 1.00 83.38 97 GLY A CA 1
ATOM 790 C C . GLY A 1 97 ? 17.166 5.673 1.879 1.00 83.38 97 GLY A C 1
ATOM 791 O O . GLY A 1 97 ? 18.114 6.328 2.311 1.00 83.38 97 GLY A O 1
ATOM 792 N N . GLU A 1 98 ? 16.777 4.528 2.443 1.00 78.44 98 GLU A N 1
ATOM 793 C CA . GLU A 1 98 ? 17.353 3.985 3.690 1.00 78.44 98 GLU A CA 1
ATOM 794 C C . GLU A 1 98 ? 18.866 3.717 3.602 1.00 78.44 98 GLU A C 1
ATOM 796 O O . GLU A 1 98 ? 19.588 3.890 4.580 1.00 78.44 98 GLU A O 1
ATOM 801 N N . ASP A 1 99 ? 19.357 3.379 2.407 1.00 84.75 99 ASP A N 1
ATOM 802 C CA . ASP A 1 99 ? 20.779 3.133 2.131 1.00 84.75 99 ASP A CA 1
ATOM 803 C C . ASP A 1 99 ? 21.577 4.420 1.808 1.00 84.75 99 ASP A C 1
ATOM 805 O O . ASP A 1 99 ? 22.660 4.337 1.228 1.00 84.75 99 ASP A O 1
ATOM 809 N N . ASP A 1 100 ? 21.025 5.613 2.066 1.00 85.56 100 ASP A N 1
ATOM 810 C CA . ASP A 1 100 ? 21.573 6.932 1.671 1.00 85.56 100 ASP A CA 1
ATOM 811 C C . ASP A 1 100 ? 21.774 7.117 0.145 1.00 85.56 100 ASP A C 1
ATOM 813 O O . ASP A 1 100 ? 22.416 8.054 -0.352 1.00 85.56 100 ASP A O 1
ATOM 817 N N . ARG A 1 101 ? 21.171 6.220 -0.640 1.00 88.81 101 ARG A N 1
ATOM 818 C CA . ARG A 1 101 ? 21.110 6.295 -2.101 1.00 88.81 101 ARG A CA 1
ATOM 819 C C . ARG A 1 101 ? 19.883 7.076 -2.537 1.00 88.81 101 ARG A C 1
ATOM 821 O O . ARG A 1 101 ? 18.825 6.970 -1.921 1.00 88.81 101 ARG A O 1
ATOM 828 N N . ASP A 1 102 ? 20.029 7.832 -3.616 1.00 93.62 102 ASP A N 1
ATOM 829 C CA . ASP A 1 102 ? 18.916 8.579 -4.189 1.00 93.62 102 ASP A CA 1
ATOM 830 C C . ASP A 1 102 ? 17.846 7.607 -4.717 1.00 93.62 102 ASP A C 1
ATOM 832 O O . ASP A 1 102 ? 18.142 6.521 -5.226 1.00 93.62 102 ASP A O 1
ATOM 836 N N . GLU A 1 103 ? 16.585 7.991 -4.568 1.00 93.12 103 GLU A N 1
ATOM 837 C CA . GLU A 1 103 ? 15.427 7.212 -4.979 1.00 93.12 103 GLU A CA 1
ATOM 838 C C . GLU A 1 103 ? 14.326 8.120 -5.505 1.00 93.12 103 GLU A C 1
ATOM 840 O O . GLU A 1 103 ? 13.955 9.114 -4.880 1.00 93.12 103 GLU A O 1
ATOM 845 N N . VAL A 1 104 ? 13.770 7.745 -6.653 1.00 94.44 104 VAL A N 1
ATOM 846 C CA . VAL A 1 104 ? 12.576 8.376 -7.201 1.00 94.44 104 VAL A CA 1
ATOM 847 C C . VAL A 1 104 ? 11.356 7.779 -6.508 1.00 94.44 104 VAL A C 1
ATOM 849 O O . VAL A 1 104 ? 11.106 6.578 -6.624 1.00 94.44 104 VAL A O 1
ATOM 852 N N . ILE A 1 105 ? 10.566 8.626 -5.847 1.00 92.81 105 ILE A N 1
ATOM 853 C CA . ILE A 1 105 ? 9.277 8.268 -5.249 1.00 92.81 105 ILE A CA 1
ATOM 854 C C . ILE A 1 105 ? 8.142 8.950 -6.001 1.00 92.81 105 ILE A C 1
ATOM 856 O O . ILE A 1 105 ? 8.181 10.155 -6.245 1.00 92.81 105 ILE A O 1
ATOM 860 N N . MET A 1 106 ? 7.109 8.174 -6.327 1.00 93.62 106 MET A N 1
ATOM 861 C CA . MET A 1 106 ? 5.867 8.664 -6.920 1.00 93.62 106 MET A CA 1
ATOM 862 C C . MET A 1 106 ? 5.007 9.390 -5.876 1.00 93.62 106 MET A C 1
ATOM 864 O O . MET A 1 106 ? 4.792 8.874 -4.779 1.00 93.62 106 MET A O 1
ATOM 868 N N . LEU A 1 107 ? 4.496 10.566 -6.239 1.00 91.50 107 LEU A N 1
ATOM 869 C CA . LEU A 1 107 ? 3.575 11.348 -5.414 1.00 91.50 107 LEU A CA 1
ATOM 870 C C . LEU A 1 107 ? 2.122 10.904 -5.634 1.00 91.50 107 LEU A C 1
ATOM 872 O O . LEU A 1 107 ? 1.780 10.345 -6.678 1.00 91.50 107 LEU A O 1
ATOM 876 N N . ASP A 1 108 ? 1.269 11.152 -4.642 1.00 86.25 108 ASP A N 1
ATOM 877 C CA . ASP A 1 108 ? -0.181 11.017 -4.787 1.00 86.25 108 ASP A CA 1
ATOM 878 C C . ASP A 1 108 ? -0.796 12.181 -5.591 1.00 86.25 108 ASP A C 1
ATOM 880 O O . ASP A 1 108 ? -0.123 13.156 -5.929 1.00 86.25 108 ASP A O 1
ATOM 884 N N . ASP A 1 109 ? -2.103 12.113 -5.861 1.00 84.44 109 ASP A N 1
ATOM 885 C CA . ASP A 1 109 ? -2.836 13.144 -6.622 1.00 84.44 109 ASP A CA 1
ATOM 886 C C . ASP A 1 109 ? -2.828 14.532 -5.946 1.00 84.44 109 ASP A C 1
ATOM 888 O O . ASP A 1 109 ? -3.234 15.529 -6.543 1.00 84.44 109 ASP A O 1
ATOM 892 N N . LYS A 1 110 ? -2.389 14.610 -4.684 1.00 85.88 110 LYS A N 1
ATOM 893 C CA . LYS A 1 110 ? -2.244 15.844 -3.906 1.00 85.88 110 LYS A CA 1
ATOM 894 C C . LYS A 1 110 ? -0.787 16.319 -3.833 1.00 85.88 110 LYS A C 1
ATOM 896 O O . LYS A 1 110 ? -0.517 17.305 -3.149 1.00 85.88 110 LYS A O 1
ATOM 901 N N . GLY A 1 111 ? 0.145 15.644 -4.507 1.00 86.44 111 GLY A N 1
ATOM 902 C CA . GLY A 1 111 ? 1.569 15.977 -4.517 1.00 86.44 111 GLY A CA 1
ATOM 903 C C . GLY A 1 111 ? 2.325 15.577 -3.243 1.00 86.44 111 GLY A C 1
ATOM 904 O O . GLY A 1 111 ? 3.418 16.097 -2.997 1.00 86.44 111 GLY A O 1
ATOM 905 N N . ASN A 1 112 ? 1.770 14.683 -2.420 1.00 87.38 112 ASN A N 1
ATOM 906 C CA . ASN A 1 112 ? 2.407 14.197 -1.196 1.00 87.38 112 ASN A CA 1
ATOM 907 C C . ASN A 1 112 ? 3.087 12.848 -1.417 1.00 87.38 112 ASN A C 1
ATOM 909 O O . ASN A 1 112 ? 2.706 12.076 -2.296 1.00 87.38 112 ASN A O 1
ATOM 913 N N . VAL A 1 113 ? 4.077 12.545 -0.573 1.00 85.44 113 VAL A N 1
ATOM 914 C CA . VAL A 1 113 ? 4.620 11.188 -0.485 1.00 85.44 113 VAL A CA 1
ATOM 915 C C . VAL A 1 113 ? 3.548 10.300 0.156 1.00 85.44 113 VAL A C 1
ATOM 917 O O . VAL A 1 113 ? 3.132 10.577 1.285 1.00 85.44 113 VAL A O 1
ATOM 920 N N . PRO A 1 114 ? 3.067 9.264 -0.546 1.00 78.81 114 PRO A N 1
ATOM 921 C CA . PRO A 1 114 ? 2.032 8.394 -0.017 1.00 78.81 114 PRO A CA 1
ATOM 922 C C . PRO A 1 114 ? 2.593 7.556 1.134 1.00 78.81 114 PRO A C 1
ATOM 924 O O . PRO A 1 114 ? 3.753 7.148 1.111 1.00 78.81 114 PRO A O 1
ATOM 927 N N . LYS A 1 115 ? 1.751 7.265 2.135 1.00 72.25 115 LYS A N 1
ATOM 928 C CA . LYS A 1 115 ? 2.126 6.392 3.264 1.00 72.25 115 LYS A CA 1
ATOM 929 C C . LYS A 1 115 ? 2.564 5.001 2.800 1.00 72.25 115 LYS A C 1
ATOM 931 O O . LYS A 1 115 ? 3.457 4.411 3.393 1.00 72.25 115 LYS A O 1
ATOM 936 N N . VAL A 1 116 ? 1.932 4.503 1.737 1.00 68.69 116 VAL A N 1
ATOM 937 C CA . VAL A 1 116 ? 2.282 3.242 1.084 1.00 68.69 116 VAL A CA 1
ATOM 938 C C . VAL A 1 116 ? 2.973 3.552 -0.244 1.00 68.69 116 VAL A C 1
ATOM 940 O O . VAL A 1 116 ? 2.388 4.267 -1.066 1.00 68.69 116 VAL A O 1
ATOM 943 N N . PRO A 1 117 ? 4.182 3.015 -0.492 1.00 72.12 117 PRO A N 1
ATOM 944 C CA . PRO A 1 117 ? 4.885 3.215 -1.751 1.00 72.12 117 PRO A CA 1
ATOM 945 C C . PRO A 1 117 ? 4.042 2.787 -2.952 1.00 72.12 117 PRO A C 1
ATOM 947 O O . PRO A 1 117 ? 3.483 1.689 -2.999 1.0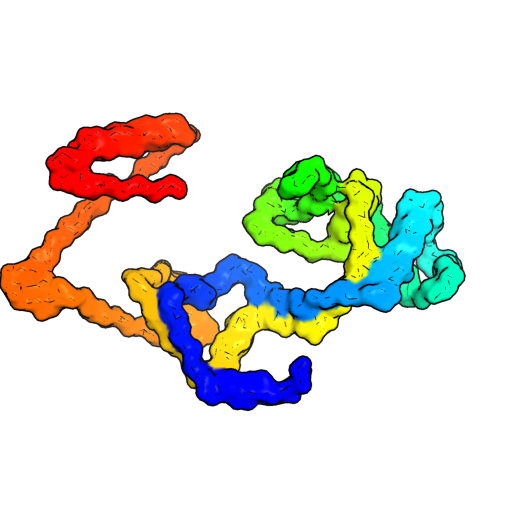0 72.12 117 PRO A O 1
ATOM 950 N N . LEU A 1 118 ? 3.963 3.663 -3.949 1.00 78.94 118 LEU A N 1
ATOM 951 C CA . LEU A 1 118 ? 3.297 3.364 -5.211 1.00 78.94 118 LEU A CA 1
ATOM 952 C C . LEU A 1 118 ? 4.281 2.716 -6.185 1.00 78.94 118 LEU A C 1
ATOM 954 O O . LEU A 1 118 ? 5.472 3.013 -6.180 1.00 78.94 118 LEU A O 1
ATOM 958 N N . ALA A 1 119 ? 3.761 1.858 -7.058 1.00 80.38 119 ALA A N 1
ATOM 959 C CA . ALA A 1 119 ? 4.538 1.192 -8.093 1.00 80.38 119 ALA A CA 1
ATOM 960 C C . ALA A 1 119 ? 3.977 1.518 -9.480 1.00 80.38 119 ALA A C 1
ATOM 962 O O . ALA A 1 119 ? 2.764 1.473 -9.701 1.00 80.38 119 ALA A O 1
ATOM 963 N N . ALA A 1 120 ? 4.868 1.798 -10.428 1.00 85.75 120 ALA A N 1
ATOM 964 C CA . ALA A 1 120 ? 4.530 1.978 -11.832 1.00 85.75 120 ALA A CA 1
ATOM 965 C C . ALA A 1 120 ? 5.725 1.605 -12.730 1.00 85.75 120 ALA A C 1
ATOM 967 O O . ALA A 1 120 ? 6.869 1.811 -12.321 1.00 85.75 120 ALA A O 1
ATOM 968 N N . PRO A 1 121 ? 5.504 1.115 -13.966 1.00 88.81 121 PRO A N 1
ATOM 969 C CA . PRO A 1 121 ? 6.598 0.820 -14.899 1.00 88.81 121 PRO A CA 1
ATOM 970 C C . PRO A 1 121 ? 7.506 2.029 -15.177 1.00 88.81 121 PRO A C 1
ATOM 972 O O . PRO A 1 121 ? 8.726 1.894 -15.230 1.00 88.81 121 PRO A O 1
ATOM 975 N N . TRP A 1 122 ? 6.919 3.226 -15.280 1.00 93.38 122 TRP A N 1
ATOM 976 C CA . TRP A 1 122 ? 7.665 4.471 -15.480 1.00 93.38 122 TRP A CA 1
ATOM 977 C C . TRP A 1 122 ? 8.565 4.809 -14.283 1.00 93.38 122 TRP A C 1
ATOM 979 O O . TRP A 1 122 ? 9.674 5.304 -14.469 1.00 93.38 122 TRP A O 1
ATOM 989 N N . LEU A 1 123 ? 8.135 4.483 -13.058 1.00 93.00 123 LEU A N 1
ATOM 990 C CA . LEU A 1 123 ? 8.895 4.747 -11.834 1.00 93.00 123 LEU A CA 1
ATOM 991 C C . LEU A 1 123 ? 10.192 3.934 -11.800 1.00 93.00 123 LEU A C 1
ATOM 993 O O . LEU A 1 123 ? 11.225 4.422 -11.344 1.00 93.00 123 LEU A O 1
ATOM 997 N N . GLN A 1 124 ? 10.148 2.707 -12.319 1.00 92.62 124 GLN A N 1
ATOM 998 C CA . GLN A 1 124 ? 11.328 1.862 -12.451 1.00 92.62 124 GLN A CA 1
ATOM 999 C C . GLN A 1 124 ? 12.334 2.449 -13.445 1.00 92.62 124 GLN A C 1
ATOM 1001 O O . GLN A 1 124 ? 13.521 2.522 -13.135 1.00 92.62 124 GLN A O 1
ATOM 1006 N N . TYR A 1 125 ? 11.869 2.907 -14.612 1.00 94.25 125 TYR A N 1
ATOM 1007 C CA . TYR A 1 125 ? 12.751 3.570 -15.572 1.00 94.25 125 TYR A CA 1
ATOM 1008 C C . TYR A 1 125 ? 13.352 4.859 -14.994 1.00 94.25 125 TYR A C 1
ATOM 1010 O O . TYR A 1 125 ? 14.546 5.093 -15.147 1.00 94.25 125 TYR A O 1
ATOM 1018 N N . MET A 1 126 ? 12.566 5.667 -14.277 1.00 95.31 126 MET A N 1
ATOM 1019 C CA . MET A 1 126 ? 13.061 6.897 -13.647 1.00 95.31 126 MET A CA 1
ATOM 1020 C C . MET A 1 126 ? 14.113 6.619 -12.567 1.00 95.31 126 MET A C 1
ATOM 1022 O O . MET A 1 126 ? 15.140 7.292 -12.539 1.00 95.31 126 MET A O 1
ATOM 1026 N N . ASN A 1 127 ? 13.912 5.597 -11.729 1.00 93.81 127 ASN A N 1
ATOM 1027 C CA . ASN A 1 127 ? 14.913 5.152 -10.753 1.00 93.81 127 ASN A CA 1
ATOM 1028 C C . ASN A 1 127 ? 16.216 4.682 -11.421 1.00 93.81 127 ASN A C 1
ATOM 1030 O O . ASN A 1 127 ? 17.304 4.967 -10.922 1.00 93.81 127 ASN A O 1
ATOM 1034 N N . TYR A 1 128 ? 16.126 4.020 -12.575 1.00 94.44 128 TYR A N 1
ATOM 1035 C CA . TYR A 1 128 ? 17.305 3.663 -13.360 1.00 94.44 128 TYR A CA 1
ATOM 1036 C C . TYR A 1 128 ? 17.997 4.889 -13.969 1.00 94.44 128 TYR A C 1
ATOM 1038 O O . TYR A 1 128 ? 19.204 5.063 -13.812 1.00 94.44 128 TYR A O 1
ATOM 1046 N N . LYS A 1 129 ? 17.233 5.766 -14.631 1.00 93.62 129 LYS A N 1
ATOM 1047 C CA . LYS A 1 129 ? 17.740 6.946 -15.345 1.00 93.62 129 LYS A CA 1
ATOM 1048 C C . LYS A 1 129 ? 18.381 7.971 -14.409 1.00 93.62 129 LYS A C 1
ATOM 1050 O O . LYS A 1 129 ? 19.433 8.503 -14.746 1.00 93.62 129 LYS A O 1
ATOM 1055 N N . LEU A 1 130 ? 17.744 8.264 -13.274 1.00 93.56 130 LEU A N 1
ATOM 1056 C CA . LEU A 1 130 ? 18.156 9.344 -12.371 1.00 93.56 130 LEU A CA 1
ATOM 1057 C C . LEU A 1 130 ? 19.035 8.864 -11.217 1.00 93.56 130 LEU A C 1
ATOM 1059 O O . LEU A 1 130 ? 19.926 9.592 -10.794 1.00 93.56 130 LEU A O 1
ATOM 1063 N N . CYS A 1 131 ? 18.797 7.652 -10.713 1.00 92.75 131 CYS A N 1
ATOM 1064 C CA . CYS A 1 131 ? 19.436 7.164 -9.489 1.00 92.75 131 CYS A CA 1
ATOM 1065 C C . CYS A 1 131 ? 20.365 5.964 -9.725 1.00 92.75 131 CYS A C 1
ATOM 1067 O O . CYS A 1 131 ? 20.993 5.484 -8.784 1.00 92.75 131 CYS A O 1
ATOM 1069 N N . GLY A 1 132 ? 20.451 5.452 -10.959 1.00 90.00 132 GLY A N 1
ATOM 1070 C CA . GLY A 1 132 ? 21.294 4.304 -11.297 1.00 90.00 132 GLY A CA 1
ATOM 1071 C C . GLY A 1 132 ? 20.846 2.987 -10.657 1.00 90.00 132 GLY A C 1
ATOM 1072 O O . GLY A 1 132 ? 21.653 2.069 -10.540 1.00 90.00 132 GLY A O 1
ATOM 1073 N N . LYS A 1 133 ? 19.584 2.878 -10.217 1.00 91.06 133 LYS A N 1
ATOM 1074 C CA . LYS A 1 133 ? 19.035 1.617 -9.698 1.00 91.06 133 LYS A CA 1
ATOM 1075 C C . LYS A 1 133 ? 18.692 0.689 -10.862 1.00 91.06 133 LYS A C 1
ATOM 1077 O O . LYS A 1 133 ? 17.848 1.034 -11.686 1.00 91.06 133 LYS A O 1
ATOM 1082 N N . ASP A 1 134 ? 19.307 -0.488 -10.917 1.00 92.12 134 ASP A N 1
ATOM 1083 C CA . ASP A 1 134 ? 19.074 -1.432 -12.012 1.00 92.12 134 ASP A CA 1
ATOM 1084 C C . ASP A 1 134 ? 17.596 -1.858 -12.105 1.00 92.12 134 ASP A C 1
ATOM 1086 O O . ASP A 1 134 ? 16.994 -2.252 -11.098 1.00 92.12 134 ASP A O 1
ATOM 1090 N N . PRO A 1 135 ? 16.983 -1.799 -13.302 1.00 92.06 135 PRO A N 1
ATOM 1091 C CA . PRO A 1 135 ? 15.608 -2.219 -13.491 1.00 92.06 135 PRO A CA 1
ATOM 1092 C C . PRO A 1 135 ? 15.528 -3.745 -13.407 1.00 92.06 135 PRO A C 1
ATOM 1094 O O . PRO A 1 135 ? 16.411 -4.465 -13.876 1.00 92.06 135 PRO A O 1
ATOM 1097 N N . LEU A 1 136 ? 14.436 -4.231 -12.821 1.00 90.31 136 LEU A N 1
ATOM 1098 C CA . LEU A 1 136 ? 14.143 -5.651 -12.655 1.00 90.31 136 LEU A CA 1
ATOM 1099 C C . LEU A 1 136 ? 12.789 -5.951 -13.286 1.00 90.31 136 LEU A C 1
ATOM 1101 O O . LEU A 1 136 ? 11.774 -5.390 -12.868 1.00 90.31 136 LEU A O 1
ATOM 1105 N N . ALA A 1 137 ? 12.746 -6.847 -14.266 1.00 87.50 137 ALA A N 1
ATOM 1106 C CA . ALA A 1 137 ? 11.469 -7.255 -14.829 1.00 87.50 137 ALA A CA 1
ATOM 1107 C C . ALA A 1 137 ? 10.622 -7.922 -13.735 1.00 87.50 137 ALA A C 1
ATOM 1109 O O . ALA A 1 137 ? 11.131 -8.654 -12.883 1.00 87.50 137 ALA A O 1
ATOM 1110 N N . GLN A 1 138 ? 9.323 -7.634 -13.723 1.00 84.31 138 GLN A N 1
ATOM 1111 C CA . GLN A 1 138 ? 8.388 -8.194 -12.754 1.00 84.31 138 GLN A CA 1
ATOM 1112 C C . GLN A 1 138 ? 7.248 -8.876 -13.489 1.00 84.31 138 GLN A C 1
ATOM 1114 O O . GLN A 1 138 ? 6.463 -8.230 -14.185 1.00 84.31 138 GLN A O 1
ATOM 1119 N N . SER A 1 139 ? 7.123 -10.179 -13.271 1.00 80.56 139 SER A N 1
ATOM 1120 C CA . SER A 1 139 ? 5.999 -10.958 -13.770 1.00 80.56 139 SER A CA 1
ATOM 1121 C C . SER A 1 139 ? 4.889 -10.969 -12.722 1.00 80.56 139 SER A C 1
ATOM 1123 O O . SER A 1 139 ? 5.123 -11.235 -11.539 1.00 80.56 139 SER A O 1
ATOM 1125 N N . ARG A 1 140 ? 3.669 -10.625 -13.149 1.00 75.00 140 ARG A N 1
ATOM 1126 C CA . ARG A 1 140 ? 2.459 -10.648 -12.314 1.00 75.00 140 ARG A CA 1
ATOM 1127 C C . ARG A 1 140 ? 1.875 -12.053 -12.349 1.00 75.00 140 ARG A C 1
ATOM 1129 O O . ARG A 1 140 ? 1.468 -12.512 -13.409 1.00 75.00 140 ARG A O 1
ATOM 1136 N N . TYR A 1 141 ? 1.805 -12.707 -11.197 1.00 69.62 141 TYR A N 1
ATOM 1137 C CA . TYR A 1 141 ? 1.291 -14.077 -11.094 1.00 69.62 141 TYR A CA 1
ATOM 1138 C C . TYR A 1 141 ? -0.153 -14.113 -10.606 1.00 69.62 141 TYR A C 1
ATOM 1140 O O . TYR A 1 141 ? -0.931 -14.949 -11.050 1.00 69.62 141 TYR A O 1
ATOM 1148 N N . ALA A 1 142 ? -0.513 -13.210 -9.693 1.00 70.25 142 ALA A N 1
ATOM 1149 C CA . ALA A 1 142 ? -1.869 -13.106 -9.178 1.00 70.25 142 ALA A CA 1
ATOM 1150 C C . ALA A 1 142 ? -2.210 -11.657 -8.823 1.00 70.25 142 ALA A C 1
ATOM 1152 O O . ALA A 1 142 ? -1.346 -10.873 -8.429 1.00 70.25 142 ALA A O 1
ATOM 1153 N N . CYS A 1 143 ? -3.486 -11.312 -8.954 1.00 75.12 143 CYS A N 1
ATOM 1154 C CA . CYS A 1 143 ? -4.074 -10.139 -8.324 1.00 75.12 143 CYS A CA 1
ATOM 1155 C C . CYS A 1 143 ? -4.964 -10.650 -7.198 1.00 75.12 143 CYS A C 1
ATOM 1157 O O . CYS A 1 143 ? -5.851 -11.465 -7.441 1.00 75.12 143 CYS A O 1
ATOM 1159 N N . VAL A 1 144 ? -4.699 -10.208 -5.978 1.00 73.00 144 VAL A N 1
ATOM 1160 C CA . VAL A 1 144 ? -5.432 -10.627 -4.795 1.00 73.00 144 VAL A CA 1
ATOM 1161 C C . VAL A 1 144 ? -6.178 -9.420 -4.259 1.00 73.00 144 VAL A C 1
ATOM 1163 O O . VAL A 1 144 ? -5.570 -8.395 -3.971 1.00 73.00 144 VAL A O 1
ATOM 1166 N N . CYS A 1 145 ? -7.494 -9.544 -4.146 1.00 81.06 145 CYS A N 1
ATOM 1167 C CA . CYS A 1 145 ? -8.339 -8.550 -3.503 1.00 81.06 145 CYS A CA 1
ATOM 1168 C C . CYS A 1 145 ? -8.577 -9.005 -2.057 1.00 81.06 145 CYS A C 1
ATOM 1170 O O . CYS A 1 145 ? -9.127 -10.086 -1.844 1.00 81.06 145 CYS A O 1
ATOM 1172 N N . THR A 1 146 ? -8.145 -8.226 -1.065 1.00 81.50 146 THR A N 1
ATOM 1173 C CA . THR A 1 146 ? -8.228 -8.620 0.354 1.00 81.50 146 THR A CA 1
ATOM 1174 C C . THR A 1 146 ? -9.662 -8.966 0.779 1.00 81.50 146 THR A C 1
ATOM 1176 O O . THR A 1 146 ? -9.868 -10.083 1.263 1.00 81.50 146 THR A O 1
ATOM 1179 N N . PRO A 1 147 ? -10.687 -8.129 0.495 1.00 85.06 147 PRO A N 1
ATOM 1180 C CA . PRO A 1 147 ? -12.077 -8.491 0.774 1.00 85.06 147 PRO A CA 1
ATOM 1181 C C . PRO A 1 147 ? -12.535 -9.775 0.078 1.00 85.06 147 PRO A C 1
ATOM 1183 O O . PRO A 1 147 ? -13.314 -10.544 0.638 1.00 85.06 147 PRO A O 1
ATOM 1186 N N . TYR A 1 148 ? -12.048 -10.028 -1.141 1.00 85.31 148 TYR A N 1
ATOM 1187 C CA . TYR A 1 148 ? -12.385 -11.243 -1.878 1.00 85.31 148 TYR A CA 1
ATOM 1188 C C . TYR A 1 148 ? -11.840 -12.487 -1.175 1.00 85.31 148 TYR A C 1
ATOM 1190 O O . TYR A 1 148 ? -12.584 -13.444 -1.004 1.00 85.31 148 TYR A O 1
ATOM 1198 N N . ILE A 1 149 ? -10.579 -12.469 -0.727 1.00 84.69 149 ILE A N 1
ATOM 1199 C CA . ILE A 1 149 ? -9.973 -13.606 -0.018 1.00 84.69 149 ILE A CA 1
ATOM 1200 C C . ILE A 1 149 ? -10.637 -13.846 1.331 1.00 84.69 149 ILE A C 1
ATOM 1202 O O . ILE A 1 149 ? -10.924 -14.991 1.665 1.00 84.69 149 ILE A O 1
ATOM 1206 N N . PHE A 1 150 ? -10.922 -12.795 2.098 1.00 88.44 150 PHE A N 1
ATOM 1207 C CA . PHE A 1 150 ? -11.601 -12.952 3.385 1.00 88.44 150 PHE A CA 1
ATOM 1208 C C . PHE A 1 150 ? -12.987 -13.587 3.232 1.00 88.44 150 PHE A C 1
ATOM 1210 O O . PHE A 1 150 ? -13.330 -14.490 3.988 1.00 88.44 150 PHE A O 1
ATOM 1217 N N . ASN A 1 151 ? -13.725 -13.233 2.180 1.00 88.38 151 ASN A N 1
ATOM 1218 C CA . ASN A 1 151 ? -15.008 -13.861 1.859 1.00 88.38 151 ASN A CA 1
ATOM 1219 C C . ASN A 1 151 ? -14.907 -15.314 1.344 1.00 88.38 151 ASN A C 1
ATOM 1221 O O . ASN A 1 151 ? -15.939 -15.943 1.118 1.00 88.38 151 ASN A O 1
ATOM 1225 N N . LYS A 1 152 ? -13.702 -15.870 1.142 1.00 90.25 152 LYS A N 1
ATOM 1226 C CA . LYS A 1 152 ? -13.516 -17.299 0.818 1.00 90.25 152 LYS A CA 1
ATOM 1227 C C . LYS A 1 152 ? -13.449 -18.199 2.046 1.00 90.25 152 LYS A C 1
ATOM 1229 O O . LYS A 1 152 ? -13.647 -19.403 1.898 1.00 90.25 152 LYS A O 1
ATOM 1234 N N . TYR A 1 153 ? -13.166 -17.645 3.225 1.00 92.00 153 TYR A N 1
ATOM 1235 C CA . TYR A 1 153 ? -13.163 -18.420 4.461 1.00 92.00 153 TYR A CA 1
ATOM 1236 C C . TYR A 1 153 ? -14.568 -18.940 4.782 1.00 92.00 153 TYR A C 1
ATOM 1238 O O . TYR A 1 153 ? -15.567 -18.311 4.436 1.00 92.00 153 TYR A O 1
ATOM 1246 N N . ALA A 1 154 ? -14.647 -20.065 5.495 1.00 92.56 154 ALA A N 1
ATOM 1247 C CA . ALA A 1 154 ? -15.910 -20.635 5.975 1.00 92.56 154 ALA A CA 1
ATOM 1248 C C . ALA A 1 154 ? -16.717 -19.636 6.823 1.00 92.56 154 ALA A C 1
ATOM 1250 O O . ALA A 1 154 ? -17.947 -19.648 6.843 1.00 92.56 154 ALA A O 1
ATOM 1251 N N . GLY A 1 155 ? -15.997 -18.785 7.553 1.00 91.75 155 GLY A N 1
ATOM 1252 C CA . GLY A 1 155 ? -16.545 -17.712 8.361 1.00 91.75 155 GLY A CA 1
ATOM 1253 C C . GLY A 1 155 ? -15.437 -16.844 8.941 1.00 91.75 155 GLY A C 1
ATOM 1254 O O . GLY A 1 155 ? -14.272 -17.248 8.996 1.00 91.75 155 GLY A O 1
ATOM 1255 N N . ILE A 1 156 ? -15.821 -15.653 9.390 1.00 91.62 156 ILE A N 1
ATOM 1256 C CA . ILE A 1 156 ? -14.930 -14.690 10.035 1.00 91.62 156 ILE A CA 1
ATOM 1257 C C . ILE A 1 156 ? -15.498 -14.380 11.417 1.00 91.62 156 ILE A C 1
ATOM 1259 O O . ILE A 1 156 ? -16.679 -14.059 11.555 1.00 91.62 156 ILE A O 1
ATOM 1263 N N . PHE A 1 157 ? -14.655 -14.470 12.439 1.00 91.44 157 PHE A N 1
ATOM 1264 C CA . PHE A 1 157 ? -14.971 -14.065 13.800 1.00 91.44 157 PHE A CA 1
ATOM 1265 C C . PHE A 1 157 ? -13.984 -12.989 14.245 1.00 91.44 157 PHE A C 1
ATOM 1267 O O . PHE A 1 157 ? -12.778 -13.216 14.278 1.00 91.44 157 PHE A O 1
ATOM 1274 N N . GLY A 1 158 ? -14.501 -11.808 14.566 1.00 89.69 158 GLY A N 1
ATOM 1275 C CA . GLY A 1 158 ? -13.695 -10.644 14.907 1.00 89.69 158 GLY A CA 1
ATOM 1276 C C . GLY A 1 158 ? -13.896 -10.206 16.353 1.00 89.69 158 GLY A C 1
ATOM 1277 O O . GLY A 1 158 ? -15.033 -10.112 16.819 1.00 89.69 158 GLY A O 1
ATOM 1278 N N . LEU A 1 159 ? -12.803 -9.904 17.050 1.00 89.44 159 LEU A N 1
ATOM 1279 C CA . LEU A 1 159 ? -12.804 -9.333 18.394 1.00 89.44 159 LEU A CA 1
ATOM 1280 C C . LEU A 1 159 ? -12.264 -7.906 18.336 1.00 89.44 159 LEU A C 1
ATOM 1282 O O . LEU A 1 159 ? -11.241 -7.649 17.721 1.00 89.44 159 LEU A O 1
ATOM 1286 N N . THR A 1 160 ? -12.949 -6.948 18.956 1.00 87.56 160 THR A N 1
ATOM 1287 C CA . THR A 1 160 ? -12.420 -5.583 19.078 1.00 87.56 160 THR A CA 1
ATOM 1288 C C . THR A 1 160 ? -12.978 -4.887 20.310 1.00 87.56 160 THR A C 1
ATOM 1290 O O . THR A 1 160 ? -14.126 -5.106 20.707 1.00 87.56 160 THR A O 1
ATOM 1293 N N . GLY A 1 161 ? -12.166 -4.018 20.914 1.00 82.38 161 GLY A N 1
ATOM 1294 C CA . GLY A 1 161 ? -12.616 -3.101 21.960 1.00 82.38 161 GLY A CA 1
ATOM 1295 C C . GLY A 1 161 ? -13.503 -1.969 21.429 1.00 82.38 161 GLY A C 1
ATOM 1296 O O . GLY A 1 161 ? -14.263 -1.376 22.200 1.00 82.38 161 GLY A O 1
ATOM 1297 N N . SER A 1 162 ? -13.425 -1.678 20.127 1.00 79.94 162 SER A N 1
ATOM 1298 C CA . SER A 1 162 ? -14.224 -0.665 19.446 1.00 79.94 162 SER A CA 1
ATOM 1299 C C . SER A 1 162 ? -14.325 -0.990 17.957 1.00 79.94 162 SER A C 1
ATOM 1301 O O . SER A 1 162 ? -13.376 -0.798 17.209 1.00 79.94 162 SER A O 1
ATOM 1303 N N . VAL A 1 163 ? -15.508 -1.398 17.497 1.00 73.31 163 VAL A N 1
ATOM 1304 C CA . VAL A 1 163 ? -15.853 -1.228 16.075 1.00 73.31 163 VAL A CA 1
ATOM 1305 C C . VAL A 1 163 ? -15.991 0.279 15.872 1.00 73.31 163 VAL A C 1
ATOM 1307 O O . VAL A 1 163 ? -16.623 0.901 16.724 1.00 73.31 163 VAL A O 1
ATOM 1310 N N . GLY A 1 164 ? -15.356 0.852 14.847 1.00 75.94 164 GLY A N 1
ATOM 1311 C CA . GLY A 1 164 ? -15.288 2.299 14.598 1.00 75.94 164 GLY A CA 1
ATOM 1312 C C . GLY A 1 164 ? -16.641 3.030 14.498 1.00 75.94 164 GLY A C 1
ATOM 1313 O O . GLY A 1 164 ? -17.631 2.725 15.165 1.00 75.94 164 GLY A O 1
ATOM 1314 N N . GLY A 1 165 ? -16.706 4.071 13.679 1.00 82.81 165 GLY A N 1
ATOM 1315 C CA . GLY A 1 165 ? -17.951 4.788 13.427 1.00 82.81 165 GLY A CA 1
ATOM 1316 C C . GLY A 1 165 ? -19.032 3.952 12.719 1.00 82.81 165 GLY A C 1
ATOM 1317 O O . GLY A 1 165 ? -18.924 2.749 12.468 1.00 82.81 165 GLY A O 1
ATOM 1318 N N . LYS A 1 166 ? -20.141 4.626 12.383 1.00 87.62 166 LYS A N 1
ATOM 1319 C CA . LYS A 1 166 ? -21.251 4.017 11.628 1.00 87.62 166 LYS A CA 1
ATOM 1320 C C . LYS A 1 166 ? -20.825 3.557 10.232 1.00 87.62 166 LYS A C 1
ATOM 1322 O O . LYS A 1 166 ? -21.401 2.599 9.726 1.00 87.62 166 LYS A O 1
ATOM 1327 N N . GLU A 1 167 ? -19.854 4.236 9.630 1.00 86.44 167 GLU A N 1
ATOM 1328 C CA . GLU A 1 167 ? -19.378 3.932 8.281 1.00 86.44 167 GLU A CA 1
ATOM 1329 C C . GLU A 1 167 ? -18.565 2.637 8.261 1.00 86.44 167 GLU A C 1
ATOM 1331 O O . GLU A 1 167 ? -18.791 1.788 7.407 1.00 86.44 167 GLU A O 1
ATOM 1336 N N . GLU A 1 168 ? -17.702 2.424 9.253 1.00 85.75 168 GLU A N 1
ATOM 1337 C CA . GLU A 1 168 ? -16.927 1.196 9.421 1.00 85.75 168 GLU A CA 1
ATOM 1338 C C . GLU A 1 168 ? -17.854 0.006 9.672 1.00 85.75 168 GLU A C 1
ATOM 1340 O O . GLU A 1 168 ? -17.721 -1.040 9.039 1.00 85.75 168 GLU A O 1
ATOM 1345 N N . LEU A 1 169 ? -18.864 0.178 10.532 1.00 87.75 169 LEU A N 1
ATOM 1346 C CA . LEU A 1 169 ? -19.867 -0.861 10.765 1.00 87.75 169 LEU A CA 1
ATOM 1347 C C . LEU A 1 169 ? -20.653 -1.197 9.489 1.00 87.75 169 LEU A C 1
ATOM 1349 O O . LEU A 1 169 ? -20.907 -2.370 9.205 1.00 87.75 169 LEU A O 1
ATOM 1353 N N . LYS A 1 170 ? -21.034 -0.174 8.718 1.00 89.31 170 LYS A N 1
ATOM 1354 C CA . LYS A 1 170 ? -21.720 -0.353 7.439 1.00 89.31 170 LYS A CA 1
ATOM 1355 C C . LYS A 1 170 ? -20.828 -1.087 6.440 1.00 89.31 170 LYS A C 1
ATOM 1357 O O . LYS A 1 170 ? -21.283 -2.057 5.850 1.00 89.31 170 LYS A O 1
ATOM 1362 N N . TYR A 1 171 ? -19.560 -0.700 6.319 1.00 89.50 171 TYR A N 1
ATOM 1363 C CA . TYR A 1 171 ? -18.588 -1.377 5.463 1.00 89.50 171 TYR A CA 1
ATOM 1364 C C . TYR A 1 171 ? -18.465 -2.865 5.812 1.00 89.50 171 TYR A C 1
ATOM 1366 O O . TYR A 1 171 ? -18.539 -3.707 4.920 1.00 89.50 171 TYR A O 1
ATOM 1374 N N . LEU A 1 172 ? -18.327 -3.205 7.098 1.00 90.31 172 LEU A N 1
ATOM 1375 C CA . LEU A 1 172 ? -18.225 -4.597 7.551 1.00 90.31 172 LEU A CA 1
ATOM 1376 C C . LEU A 1 172 ? -19.498 -5.401 7.243 1.00 90.31 172 LEU A C 1
ATOM 1378 O O . LEU A 1 172 ? -19.419 -6.565 6.845 1.00 90.31 172 LEU A O 1
ATOM 1382 N N . THR A 1 173 ? -20.665 -4.770 7.393 1.00 90.81 173 THR A N 1
ATOM 1383 C CA . THR A 1 173 ? -21.963 -5.377 7.066 1.00 90.81 173 THR A CA 1
ATOM 1384 C C . THR A 1 173 ? -22.085 -5.621 5.562 1.00 90.81 173 THR A C 1
ATOM 1386 O O . THR A 1 173 ? -22.380 -6.735 5.142 1.00 90.81 173 THR A O 1
ATOM 1389 N N . ASP A 1 174 ? -21.807 -4.607 4.744 1.00 91.00 174 ASP A N 1
ATOM 1390 C CA . ASP A 1 174 ? -21.973 -4.668 3.290 1.00 91.00 174 ASP A CA 1
ATOM 1391 C C . ASP A 1 174 ? -20.930 -5.595 2.633 1.00 91.00 174 ASP A C 1
ATOM 1393 O O . ASP A 1 174 ? -21.235 -6.287 1.664 1.00 91.00 174 ASP A O 1
ATOM 1397 N N . THR A 1 175 ? -19.704 -5.637 3.168 1.00 89.81 175 THR A N 1
ATOM 1398 C CA . THR A 1 175 ? -18.569 -6.356 2.561 1.00 89.81 175 THR A CA 1
ATOM 1399 C C . THR A 1 175 ? -18.456 -7.806 3.025 1.00 89.81 175 THR A C 1
ATOM 1401 O O . THR A 1 175 ? -18.107 -8.671 2.222 1.00 89.81 175 THR A O 1
ATOM 1404 N N . TYR A 1 176 ? -18.732 -8.081 4.304 1.00 91.38 176 TYR A N 1
ATOM 1405 C CA . TYR A 1 176 ? -18.524 -9.401 4.918 1.00 91.38 176 TYR A CA 1
ATOM 1406 C C . TYR A 1 176 ? -19.796 -9.998 5.526 1.00 91.38 176 TYR A C 1
ATOM 1408 O O . TYR A 1 176 ? -19.734 -11.050 6.158 1.00 91.38 176 TYR A O 1
ATOM 1416 N N . SER A 1 177 ? -20.952 -9.332 5.392 1.00 91.50 177 SER A N 1
ATOM 1417 C CA . SER A 1 177 ? -22.189 -9.711 6.100 1.00 91.50 177 SER A CA 1
ATOM 1418 C C . SER A 1 177 ? -21.998 -9.815 7.620 1.00 91.50 177 SER A C 1
ATOM 1420 O O . SER A 1 177 ? -22.674 -10.594 8.294 1.00 91.50 177 SER A O 1
ATOM 1422 N N . ALA A 1 178 ? -21.053 -9.044 8.168 1.00 90.69 178 ALA A N 1
ATOM 1423 C CA . ALA A 1 178 ? -20.716 -9.103 9.579 1.00 90.69 178 ALA A CA 1
ATOM 1424 C C . ALA A 1 178 ? -21.828 -8.482 10.431 1.00 90.69 178 ALA A C 1
ATOM 1426 O O . ALA A 1 178 ? -22.378 -7.430 10.106 1.00 90.69 178 ALA A O 1
ATOM 1427 N N . VAL A 1 179 ? -22.123 -9.115 11.566 1.00 90.69 179 VAL A N 1
ATOM 1428 C CA . VAL A 1 179 ? -23.073 -8.605 12.558 1.00 90.69 179 VAL A CA 1
ATOM 1429 C C . VAL A 1 179 ? -22.309 -8.225 13.814 1.00 90.69 179 VAL A C 1
ATOM 1431 O O . VAL A 1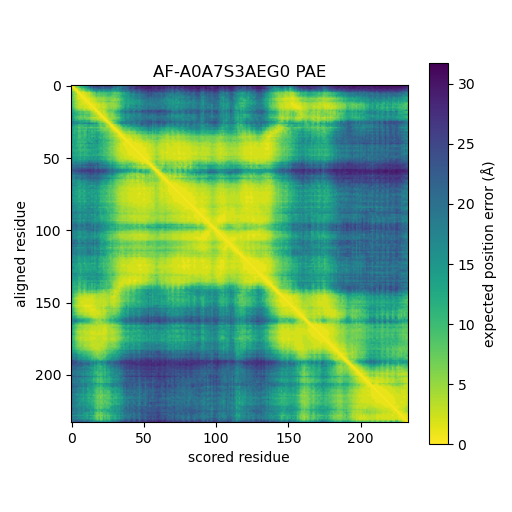 179 ? -21.583 -9.038 14.385 1.00 90.69 179 VAL A O 1
ATOM 1434 N N . LYS A 1 180 ? -22.495 -6.987 14.274 1.00 90.12 180 LYS A N 1
ATOM 1435 C CA . LYS A 1 180 ? -21.916 -6.533 15.536 1.00 90.12 180 LYS A CA 1
ATOM 1436 C C . LYS A 1 180 ? -22.706 -7.090 16.719 1.00 90.12 180 LYS A C 1
ATOM 1438 O O . LYS A 1 180 ? -23.926 -6.946 16.786 1.00 90.12 180 LYS A O 1
ATOM 1443 N N . PHE A 1 181 ? -21.983 -7.635 17.689 1.00 90.56 181 PHE A N 1
ATOM 1444 C CA . PHE A 1 181 ? -22.522 -8.043 18.980 1.00 90.56 181 PHE A CA 1
ATOM 1445 C C . PHE A 1 181 ? -21.742 -7.362 20.110 1.00 90.56 181 PHE A C 1
ATOM 1447 O O . PHE A 1 181 ? -20.540 -7.573 20.256 1.00 90.56 181 PHE A O 1
ATOM 1454 N N . ASP A 1 182 ? -22.419 -6.527 20.904 1.00 88.50 182 ASP A N 1
ATOM 1455 C CA . ASP A 1 182 ? -21.807 -5.853 22.051 1.00 88.50 182 ASP A CA 1
ATOM 1456 C C . ASP A 1 182 ? -21.752 -6.804 23.254 1.00 88.50 182 ASP A C 1
ATOM 1458 O O . ASP A 1 182 ? -22.766 -7.097 23.890 1.00 88.50 182 ASP A O 1
ATOM 1462 N N . VAL A 1 183 ? -20.549 -7.280 23.582 1.00 87.62 183 VAL A N 1
ATOM 1463 C CA . VAL A 1 183 ? -20.326 -8.094 24.782 1.00 87.62 183 VAL A CA 1
ATOM 1464 C C . VAL A 1 183 ? -20.330 -7.178 26.013 1.00 87.62 183 VAL A C 1
ATOM 1466 O O . VAL A 1 183 ? -19.544 -6.225 26.065 1.00 87.62 183 VAL A O 1
ATOM 1469 N N . PRO A 1 184 ? -21.176 -7.444 27.030 1.00 85.00 184 PRO A N 1
ATOM 1470 C CA . PRO A 1 184 ? -21.162 -6.681 28.269 1.00 85.00 184 PRO A CA 1
ATOM 1471 C C . PRO A 1 184 ? -19.779 -6.709 28.910 1.00 85.00 184 PRO A C 1
ATOM 1473 O O . PRO A 1 184 ? -19.137 -7.755 29.020 1.00 85.00 184 PRO A O 1
ATOM 1476 N N . ARG A 1 185 ? -19.313 -5.549 29.367 1.00 80.00 185 ARG A N 1
ATOM 1477 C CA . ARG A 1 185 ? -18.017 -5.462 30.036 1.00 80.00 185 ARG A CA 1
ATOM 1478 C C . ARG A 1 185 ? -18.108 -6.169 31.380 1.00 80.00 185 ARG A C 1
ATOM 1480 O O . ARG A 1 185 ? -19.071 -5.979 32.115 1.00 80.00 185 ARG A O 1
ATOM 1487 N N . PHE A 1 186 ? -17.061 -6.904 31.741 1.00 82.81 186 PHE A N 1
ATOM 1488 C CA . PHE A 1 186 ? -17.023 -7.685 32.979 1.00 82.81 186 PHE A CA 1
ATOM 1489 C C . PHE A 1 186 ? -17.464 -6.882 34.218 1.00 82.81 186 PHE A C 1
ATOM 1491 O O . PHE A 1 186 ? -18.370 -7.299 34.934 1.00 82.81 186 PHE A O 1
ATOM 1498 N N . LEU A 1 187 ? -16.903 -5.684 34.426 1.00 82.44 187 LEU A N 1
ATOM 1499 C CA . LEU A 1 187 ? -17.224 -4.844 35.590 1.00 82.44 187 LEU A CA 1
ATOM 1500 C C . LEU A 1 187 ? -18.671 -4.337 35.622 1.00 82.44 187 LEU A C 1
ATOM 1502 O O . LEU A 1 187 ? -19.169 -4.046 36.704 1.00 82.44 187 LEU A O 1
ATOM 1506 N N . ASP A 1 188 ? -19.345 -4.261 34.475 1.00 78.81 188 ASP A N 1
ATOM 1507 C CA . ASP A 1 188 ? -20.751 -3.852 34.406 1.00 78.81 188 ASP A CA 1
ATOM 1508 C C . ASP A 1 188 ? -21.685 -5.014 34.807 1.00 78.81 188 ASP A C 1
ATOM 1510 O O . ASP A 1 188 ? -22.848 -4.797 35.137 1.00 78.81 188 ASP A O 1
ATOM 1514 N N . THR A 1 189 ? -21.165 -6.247 34.823 1.00 80.94 189 THR A N 1
ATOM 1515 C CA . THR A 1 189 ? -21.883 -7.460 35.254 1.00 80.94 189 THR A CA 1
ATOM 1516 C C . THR A 1 189 ? -21.586 -7.868 36.704 1.00 80.94 189 THR A C 1
ATOM 1518 O O . THR A 1 189 ? -22.251 -8.749 37.248 1.00 80.94 189 THR A O 1
ATOM 1521 N N . CYS A 1 190 ? -20.609 -7.230 37.357 1.00 79.62 190 CYS A N 1
ATOM 1522 C CA . CYS A 1 190 ? -20.219 -7.527 38.735 1.00 79.62 190 CYS A CA 1
ATOM 1523 C C . CYS A 1 190 ? -21.171 -6.891 39.759 1.00 79.62 190 CYS A C 1
ATOM 1525 O O . CYS A 1 190 ? -21.539 -5.722 39.660 1.00 79.62 190 CYS A O 1
ATOM 1527 N N . ILE A 1 191 ? -21.490 -7.629 40.823 1.00 78.56 191 ILE A N 1
ATOM 1528 C CA . ILE A 1 191 ? -22.265 -7.108 41.955 1.00 78.56 191 ILE A CA 1
ATOM 1529 C C . ILE A 1 191 ? -21.309 -6.434 42.953 1.00 78.56 191 ILE A C 1
ATOM 1531 O O . ILE A 1 191 ? -20.332 -7.039 43.389 1.00 78.56 191 ILE A O 1
ATOM 1535 N N . GLY A 1 192 ? -21.600 -5.189 43.341 1.00 74.12 192 GLY A N 1
ATOM 1536 C CA . GLY A 1 192 ? -20.987 -4.519 44.500 1.00 74.12 192 GLY A CA 1
ATOM 1537 C C . GLY A 1 192 ? -19.963 -3.420 44.199 1.00 74.12 192 GLY A C 1
ATOM 1538 O O . GLY A 1 192 ? -19.832 -2.506 45.005 1.00 74.12 192 GLY A O 1
ATOM 1539 N N . ASN A 1 193 ? -19.293 -3.436 43.044 1.00 72.56 193 ASN A N 1
ATOM 1540 C CA . ASN A 1 193 ? -18.332 -2.392 42.666 1.00 72.56 193 ASN A CA 1
ATOM 1541 C C . ASN A 1 193 ? -18.668 -1.826 41.287 1.00 72.56 193 ASN A C 1
ATOM 1543 O O . ASN A 1 193 ? -18.233 -2.361 40.269 1.00 72.56 193 ASN A O 1
ATOM 1547 N N . ALA A 1 194 ? -19.426 -0.727 41.256 1.00 69.31 194 ALA A N 1
ATOM 1548 C CA . ALA A 1 194 ? -19.691 -0.017 40.012 1.00 69.31 194 ALA A CA 1
ATOM 1549 C C . ALA A 1 194 ? -18.381 0.515 39.413 1.00 69.31 194 ALA A C 1
ATOM 1551 O O . ALA A 1 194 ? -17.515 1.051 40.116 1.00 69.31 194 ALA A O 1
ATOM 1552 N N . ARG A 1 195 ? -18.242 0.387 38.094 1.00 74.50 195 ARG A N 1
ATOM 1553 C CA . ARG A 1 195 ? -17.106 0.940 37.363 1.00 74.50 195 ARG A CA 1
ATOM 1554 C C . ARG A 1 195 ? -17.022 2.456 37.572 1.00 74.50 195 ARG A C 1
ATOM 1556 O O . ARG A 1 195 ? -18.016 3.173 37.470 1.00 74.50 195 ARG A O 1
ATOM 1563 N N . LYS A 1 196 ? -15.802 2.966 37.773 1.00 76.12 196 LYS A N 1
ATOM 1564 C CA . LYS A 1 196 ? -15.546 4.410 37.728 1.00 76.12 196 LYS A CA 1
ATOM 1565 C C . LYS A 1 196 ? -15.766 4.932 36.307 1.00 76.12 196 LYS A C 1
ATOM 1567 O O . LYS A 1 196 ? -15.131 4.463 35.360 1.00 76.12 196 LYS A O 1
ATOM 1572 N N . VAL A 1 197 ? -16.651 5.913 36.171 1.00 79.38 197 VAL A N 1
ATOM 1573 C CA . VAL A 1 197 ? -16.872 6.620 34.908 1.00 79.38 197 VAL A CA 1
ATOM 1574 C C . VAL A 1 197 ? -15.611 7.414 34.578 1.00 79.38 197 VAL A C 1
ATOM 1576 O O . VAL A 1 197 ? -15.140 8.212 35.388 1.00 79.38 197 VAL A O 1
ATOM 1579 N N . VAL A 1 198 ? -15.042 7.164 33.400 1.00 82.56 198 VAL A N 1
ATOM 1580 C CA . VAL A 1 198 ? -13.871 7.898 32.913 1.00 82.56 198 VAL A CA 1
ATOM 1581 C C . VAL A 1 198 ? -14.335 9.266 32.427 1.00 82.56 198 VAL A C 1
ATOM 1583 O O . VAL A 1 198 ? -15.318 9.364 31.692 1.00 82.56 198 VAL A O 1
ATOM 1586 N N . LYS A 1 199 ? -13.633 10.324 32.833 1.00 84.12 199 LYS A N 1
ATOM 1587 C CA . LYS A 1 199 ? -13.888 11.682 32.357 1.00 84.12 199 LYS A CA 1
ATOM 1588 C C . LYS A 1 199 ? -13.034 11.940 31.118 1.00 84.12 199 LYS A C 1
ATOM 1590 O O . LYS A 1 199 ? -11.811 11.927 31.204 1.00 84.12 199 LYS A O 1
ATOM 1595 N N . ASN A 1 200 ? -13.677 12.174 29.977 1.00 85.44 200 ASN A N 1
ATOM 1596 C CA . ASN A 1 200 ? -12.996 12.689 28.794 1.00 85.44 200 ASN A CA 1
ATOM 1597 C C . ASN A 1 200 ? -12.818 14.209 28.963 1.00 85.44 200 ASN A C 1
ATOM 1599 O O . ASN A 1 200 ? -13.791 14.914 29.236 1.00 85.44 200 ASN A O 1
ATOM 1603 N N . HIS A 1 201 ? -11.581 14.694 28.860 1.00 83.81 201 HIS A N 1
ATOM 1604 C CA . HIS A 1 201 ? -11.243 16.114 29.011 1.00 83.81 201 HIS A CA 1
ATOM 1605 C C . HIS A 1 201 ? -11.325 16.908 27.695 1.00 83.81 201 HIS A C 1
ATOM 1607 O O . HIS A 1 201 ? -11.224 18.130 27.726 1.00 83.81 201 HIS A O 1
ATOM 1613 N N . GLY A 1 202 ? -11.593 16.238 26.574 1.00 85.06 202 GLY A N 1
ATOM 1614 C CA . GLY A 1 202 ? -11.734 16.826 25.249 1.00 85.06 202 GLY A CA 1
ATOM 1615 C C . GLY A 1 202 ? -10.481 16.682 24.390 1.00 85.06 202 GLY A C 1
ATOM 1616 O O . GLY A 1 202 ? -9.522 16.004 24.757 1.00 85.06 202 GLY A O 1
ATOM 1617 N N . VAL A 1 203 ? -10.531 17.325 23.225 1.00 88.38 203 VAL A N 1
ATOM 1618 C CA . VAL A 1 203 ? -9.412 17.460 22.289 1.00 88.38 203 VAL A CA 1
ATOM 1619 C C . VAL A 1 203 ? -9.011 18.930 22.265 1.00 88.38 203 VAL A C 1
ATOM 1621 O O . VAL A 1 203 ? -9.863 19.795 22.060 1.00 88.38 203 VAL A O 1
ATOM 1624 N N . GLU A 1 204 ? -7.728 19.205 22.485 1.00 90.31 204 GLU A N 1
ATOM 1625 C CA . GLU A 1 204 ? -7.144 20.545 22.409 1.00 90.31 204 GLU A CA 1
ATOM 1626 C C . GLU A 1 204 ? -6.294 20.642 21.135 1.00 90.31 204 GLU A C 1
ATOM 1628 O O . GLU A 1 204 ? -5.469 19.768 20.869 1.00 90.31 204 GLU A O 1
ATOM 1633 N N . LEU A 1 205 ? -6.521 21.683 20.331 1.00 90.88 205 LEU A N 1
ATOM 1634 C CA . LEU A 1 205 ? -5.739 21.965 19.128 1.00 90.88 205 LEU A CA 1
ATOM 1635 C C . LEU A 1 205 ? -4.738 23.079 19.438 1.00 90.88 205 LEU A C 1
ATOM 1637 O O . LEU A 1 205 ? -5.099 24.076 20.064 1.00 90.88 205 LEU A O 1
ATOM 1641 N N . HIS A 1 206 ? -3.500 22.908 18.983 1.00 92.06 206 HIS A N 1
ATOM 1642 C CA . HIS A 1 206 ? -2.416 23.872 19.152 1.00 92.06 206 HIS A CA 1
ATOM 1643 C C . HIS A 1 206 ? -1.785 24.201 17.799 1.00 92.06 206 HIS A C 1
ATOM 1645 O O . HIS A 1 206 ? -1.817 23.377 16.887 1.00 92.06 206 HIS A O 1
ATOM 1651 N N . ASP A 1 207 ? -1.218 25.402 17.689 1.00 91.31 207 ASP A N 1
ATOM 1652 C CA . ASP A 1 207 ? -0.692 25.935 16.428 1.00 91.31 207 ASP A CA 1
ATOM 1653 C C . ASP A 1 207 ? 0.582 25.215 15.953 1.00 91.31 207 ASP A C 1
ATOM 1655 O O . ASP A 1 207 ? 0.828 25.127 14.751 1.00 91.31 207 ASP A O 1
ATOM 1659 N N . ASP A 1 208 ? 1.384 24.688 16.885 1.00 93.31 208 ASP A N 1
ATOM 1660 C CA . ASP A 1 208 ? 2.624 23.973 16.587 1.00 93.31 208 ASP A CA 1
ATOM 1661 C C . ASP A 1 208 ? 2.926 22.828 17.577 1.00 93.31 208 ASP A C 1
ATOM 1663 O O . ASP A 1 208 ? 2.309 22.678 18.640 1.00 93.31 208 ASP A O 1
ATOM 1667 N N . GLU A 1 209 ? 3.898 21.993 17.202 1.00 91.50 209 GLU A N 1
ATOM 1668 C CA . GLU A 1 209 ? 4.337 20.822 17.968 1.00 91.50 209 GLU A CA 1
ATOM 1669 C C . GLU A 1 209 ? 4.956 21.198 19.325 1.00 91.50 209 GLU A C 1
ATOM 1671 O O . GLU A 1 209 ? 4.802 20.470 20.310 1.00 91.50 209 GLU A O 1
ATOM 1676 N N . ALA A 1 210 ? 5.621 22.353 19.420 1.00 94.25 210 ALA A N 1
ATOM 1677 C CA . ALA A 1 210 ? 6.244 22.808 20.660 1.00 94.25 210 ALA A CA 1
ATOM 1678 C C . ALA A 1 210 ? 5.186 23.220 21.698 1.00 94.25 210 ALA A C 1
ATOM 1680 O O . ALA A 1 210 ? 5.302 22.885 22.884 1.00 94.25 210 ALA A O 1
ATOM 1681 N N . ALA A 1 211 ? 4.126 23.895 21.255 1.00 93.88 211 ALA A N 1
ATOM 1682 C CA . ALA A 1 211 ? 2.964 24.251 22.053 1.00 93.88 211 ALA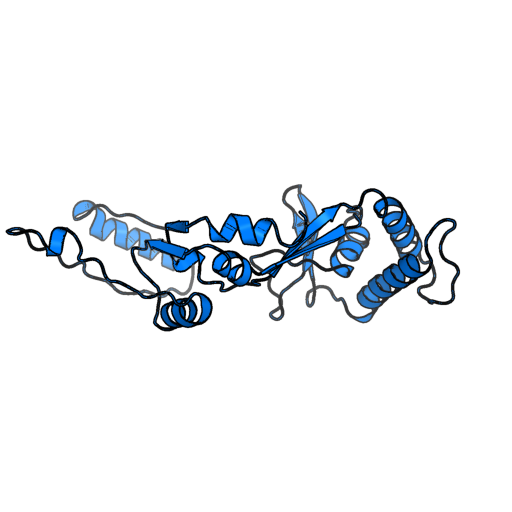 A CA 1
ATOM 1683 C C . ALA A 1 211 ? 2.202 22.999 22.504 1.00 93.88 211 ALA A C 1
ATOM 1685 O O . ALA A 1 211 ? 1.892 22.874 23.693 1.00 93.88 211 ALA A O 1
ATOM 1686 N N . LEU A 1 212 ? 1.989 22.035 21.598 1.00 92.50 212 LEU A N 1
ATOM 1687 C CA . LEU A 1 212 ? 1.378 20.745 21.927 1.00 92.50 212 LEU A CA 1
ATOM 1688 C C . LEU A 1 212 ? 2.201 19.991 22.983 1.00 92.50 212 LEU A C 1
ATOM 1690 O O . LEU A 1 212 ? 1.668 19.577 24.012 1.00 92.50 212 LEU A O 1
ATOM 1694 N N . THR A 1 213 ? 3.516 19.884 22.786 1.00 93.56 213 THR A N 1
ATOM 1695 C CA . THR A 1 213 ? 4.430 19.218 23.728 1.00 93.56 213 THR A CA 1
ATOM 1696 C C . THR A 1 213 ? 4.406 19.894 25.096 1.00 93.56 213 THR A C 1
ATOM 1698 O O . THR A 1 213 ? 4.304 19.232 26.132 1.00 93.56 213 THR A O 1
ATOM 1701 N N . THR A 1 214 ? 4.440 21.228 25.120 1.00 94.81 214 THR A N 1
ATOM 1702 C CA . THR A 1 214 ? 4.354 22.010 26.360 1.00 94.81 214 THR A CA 1
ATOM 1703 C C . THR A 1 214 ? 3.048 21.725 27.098 1.00 94.81 214 THR A C 1
ATOM 1705 O O . THR A 1 214 ? 3.060 21.525 28.318 1.00 94.81 214 THR A O 1
ATOM 1708 N N . ARG A 1 215 ? 1.928 21.636 26.370 1.00 93.69 215 ARG A N 1
ATOM 1709 C CA . ARG A 1 215 ? 0.626 21.306 26.949 1.00 93.69 215 ARG A CA 1
ATOM 1710 C C . ARG A 1 215 ? 0.583 19.885 27.508 1.00 93.69 215 ARG A C 1
ATOM 1712 O O . ARG A 1 215 ? 0.129 19.697 28.637 1.00 93.69 215 ARG A O 1
ATOM 1719 N N . VAL A 1 216 ? 1.110 18.900 26.783 1.00 93.75 216 VAL A N 1
ATOM 1720 C CA . VAL A 1 216 ? 1.202 17.506 27.253 1.00 93.75 216 VAL A CA 1
ATOM 1721 C C . VAL A 1 216 ? 2.024 17.420 28.542 1.00 93.75 216 VAL A C 1
ATOM 1723 O O . VAL A 1 216 ? 1.588 16.800 29.516 1.00 93.75 216 VAL A O 1
ATOM 1726 N N . VAL A 1 217 ? 3.173 18.102 28.610 1.00 94.75 217 VAL A N 1
ATOM 1727 C CA . VAL A 1 217 ? 4.007 18.151 29.825 1.00 94.75 217 VAL A CA 1
ATOM 1728 C C . VAL A 1 217 ? 3.261 18.808 30.988 1.00 94.75 217 VAL A C 1
ATOM 1730 O O . VAL A 1 217 ? 3.354 18.334 32.126 1.00 94.75 217 VAL A O 1
ATOM 1733 N N . GLN A 1 218 ? 2.505 19.878 30.729 1.00 94.31 218 GLN A N 1
ATOM 1734 C CA . GLN A 1 218 ? 1.676 20.528 31.743 1.00 94.31 218 GLN A CA 1
ATOM 1735 C C . GLN A 1 218 ? 0.624 19.564 32.309 1.00 94.31 218 GLN A C 1
ATOM 1737 O O . GLN A 1 218 ? 0.528 19.436 33.530 1.00 94.31 218 GLN A O 1
ATOM 1742 N N . LEU A 1 219 ? -0.105 18.846 31.447 1.00 92.69 219 LEU A N 1
ATOM 1743 C CA . LEU A 1 219 ? -1.098 17.849 31.861 1.00 92.69 219 LEU A CA 1
ATOM 1744 C C . LEU A 1 219 ? -0.454 16.729 32.686 1.00 92.69 219 LEU A C 1
ATOM 1746 O O . LEU A 1 219 ? -0.957 16.372 33.751 1.00 92.69 219 LEU A O 1
ATOM 1750 N N . CYS A 1 220 ? 0.710 16.228 32.270 1.00 94.19 220 CYS A N 1
ATOM 1751 C CA . CYS A 1 220 ? 1.437 15.223 33.046 1.00 94.19 220 CYS A CA 1
ATOM 1752 C C . CYS A 1 220 ? 1.751 15.729 34.459 1.00 94.19 220 CYS A C 1
ATOM 1754 O O . CYS A 1 220 ? 1.508 15.024 35.436 1.00 94.19 220 CYS A O 1
ATOM 1756 N N . ARG A 1 221 ? 2.237 16.971 34.592 1.00 94.75 221 ARG A N 1
ATOM 1757 C CA . ARG A 1 221 ? 2.544 17.584 35.897 1.00 94.75 221 ARG A CA 1
ATOM 1758 C C . ARG A 1 221 ? 1.310 17.800 36.773 1.00 94.75 221 ARG A C 1
ATOM 1760 O O . ARG A 1 221 ? 1.430 17.736 37.994 1.00 94.75 221 ARG A O 1
ATOM 1767 N N . GLU A 1 222 ? 0.152 18.048 36.176 1.00 93.75 222 GLU A N 1
ATOM 1768 C CA . GLU A 1 222 ? -1.110 18.219 36.898 1.00 93.75 222 GLU A CA 1
ATOM 1769 C C . GLU A 1 222 ? -1.627 16.889 37.477 1.00 93.75 222 GLU A C 1
ATOM 1771 O O . GLU A 1 222 ? -2.073 16.834 38.629 1.00 93.75 222 GLU A O 1
ATOM 1776 N N . TYR A 1 223 ? -1.511 15.799 36.709 1.00 93.06 223 TYR A N 1
ATOM 1777 C CA . TYR A 1 223 ? -2.162 14.527 37.034 1.00 93.06 223 TYR A CA 1
ATOM 1778 C C . TYR A 1 223 ? -1.244 13.444 37.620 1.00 93.06 223 TYR A C 1
ATOM 1780 O O . TYR A 1 223 ? -1.765 12.563 38.304 1.00 93.06 223 TYR A O 1
ATOM 1788 N N . TYR A 1 224 ? 0.089 13.508 37.464 1.00 93.50 224 TYR A N 1
ATOM 1789 C CA . TYR A 1 224 ? 0.990 12.396 37.847 1.00 93.50 224 TYR A CA 1
ATOM 1790 C C . TYR A 1 224 ? 0.927 11.974 39.322 1.00 93.50 224 TYR A C 1
ATOM 1792 O O . TYR A 1 224 ? 1.284 10.847 39.657 1.00 93.50 224 TYR A O 1
ATOM 1800 N N . ARG A 1 225 ? 0.509 12.871 40.227 1.00 93.75 225 ARG A N 1
ATOM 1801 C CA . ARG A 1 225 ? 0.336 12.552 41.659 1.00 93.75 225 ARG A CA 1
ATOM 1802 C C . ARG A 1 225 ? -1.037 11.974 41.994 1.00 93.75 225 ARG A C 1
ATOM 1804 O O . ARG A 1 225 ? -1.214 11.455 43.090 1.00 93.75 225 ARG A O 1
ATOM 1811 N N . GLN A 1 226 ? -2.005 12.117 41.095 1.00 91.88 226 GLN A N 1
ATOM 1812 C CA . GLN A 1 226 ? -3.396 11.713 41.304 1.00 91.88 226 GLN A CA 1
ATOM 1813 C C . GLN A 1 226 ? -3.685 10.366 40.642 1.00 91.88 226 GLN A C 1
ATOM 1815 O O . GLN A 1 226 ? -4.390 9.536 41.213 1.00 91.88 226 GLN A O 1
ATOM 1820 N N . VAL A 1 227 ? -3.137 10.151 39.444 1.00 89.12 227 VAL A N 1
ATOM 1821 C CA . VAL A 1 227 ? -3.328 8.942 38.641 1.00 89.12 227 VAL A CA 1
ATOM 1822 C C . VAL A 1 227 ? -2.047 8.605 37.871 1.00 89.12 227 VAL A C 1
ATOM 1824 O O . VAL A 1 227 ? -1.279 9.511 37.541 1.00 89.12 227 VAL A O 1
ATOM 1827 N N . PRO A 1 228 ? -1.807 7.323 37.543 1.00 91.94 228 PRO A N 1
ATOM 1828 C CA . PRO A 1 228 ? -0.815 6.962 36.539 1.00 91.94 228 PRO A CA 1
ATOM 1829 C C . PRO A 1 228 ? -1.128 7.658 35.209 1.00 91.94 228 PRO A C 1
ATOM 1831 O O . PRO A 1 228 ? -2.279 7.662 34.769 1.00 91.94 228 PRO A O 1
ATOM 1834 N N . VAL A 1 229 ? -0.109 8.241 34.578 1.00 92.50 229 VAL A N 1
ATOM 1835 C CA . VAL A 1 229 ? -0.232 8.948 33.297 1.00 92.50 229 VAL A CA 1
ATOM 1836 C C . VAL A 1 229 ? 0.510 8.155 32.226 1.00 92.50 229 VAL A C 1
ATOM 1838 O O . VAL A 1 229 ? 1.682 7.832 32.404 1.00 92.50 229 VAL A O 1
ATOM 1841 N N . LEU A 1 230 ? -0.175 7.860 31.121 1.00 92.62 230 LEU A N 1
ATOM 1842 C CA . LEU A 1 230 ? 0.395 7.290 29.902 1.00 92.62 230 LEU A CA 1
ATOM 1843 C C . LEU A 1 230 ? 0.324 8.353 28.804 1.00 92.62 230 LEU A C 1
ATOM 1845 O O . LEU A 1 230 ? -0.748 8.899 28.551 1.00 92.62 230 LEU A O 1
ATOM 1849 N N . VAL A 1 231 ? 1.459 8.632 28.166 1.00 91.69 231 VAL A N 1
ATOM 1850 C CA . VAL A 1 231 ? 1.543 9.504 26.989 1.00 91.69 231 VAL A CA 1
ATOM 1851 C C . VAL A 1 231 ? 1.787 8.619 25.777 1.00 91.69 231 VAL A C 1
ATOM 1853 O O . VAL A 1 231 ? 2.679 7.774 25.807 1.00 91.69 231 VAL A O 1
ATOM 1856 N N . ILE A 1 232 ? 0.982 8.813 24.738 1.00 86.56 232 ILE A N 1
ATOM 1857 C CA . ILE A 1 232 ? 1.123 8.159 23.438 1.00 86.56 232 ILE A CA 1
ATOM 1858 C C . ILE A 1 232 ? 1.531 9.271 22.470 1.00 86.56 232 ILE A C 1
ATOM 1860 O O . ILE A 1 232 ? 0.823 10.277 22.393 1.00 86.56 232 ILE A O 1
ATOM 1864 N N . ALA A 1 233 ? 2.694 9.122 21.837 1.00 68.00 233 ALA A N 1
ATOM 1865 C CA . ALA A 1 233 ? 3.278 10.076 20.896 1.00 68.00 233 ALA A CA 1
ATOM 1866 C C . ALA A 1 233 ? 3.369 9.437 19.510 1.00 68.00 233 ALA A C 1
ATOM 1868 O O . ALA A 1 233 ? 3.705 8.230 19.466 1.00 68.00 233 ALA A O 1
#

Radius of gyration: 26.59 Å; Cα contacts (8 Å, |Δi|>4): 239; chains: 1; bounding box: 45×52×81 Å

Foldseek 3Di:
DPPPPLLVVQLAAEAEAEACVVVQDPDDQKDFPKDFDPPCLVLLLVLLVCVLVPDDLDLPDDRPPPHDSVSNPVSSVLVVCCVPPNDDQQFWHWDQDPVRFTAIFGADNVSHRDPDGDDDPNRQSCCCNPGVDRRTDIDGDDMDRNLVSQLSHNYYHYDDPDQDDPVSVVCCCVRRVDDDDDDDDPQVPDPDDHDDDDDDPDDDDDPDPVVVVVVLVVVCVVPVVPDPDDDDD

pLDDT: mean 85.26, std 9.48, range [42.09, 96.0]

Sequence (233 aa):
MVEGKLDEELQNIVLIVDEVDDLVVNERPNAHYVKTDVEQTPDLQACYTKLRDGWSLEVEQDPPEGIDHNFWIRACSVVRYCEDHIQEGTHYRVIKGEDDRDEVIMLDDKGNVPKVPLAAPWLQYMNYKLCGKDPLAQSRYACVCTPYIFNKYAGIFGLTGSVGGKEELKYLTDTYSAVKFDVPRFLDTCIGNARKVVKNHGVELHDDEAALTTRVVQLCREYYRQVPVLVIA

Organism: NCBI:txid156174